Protein AF-A0A0G0Q171-F1 (afdb_monomer_lite)

Radius of gyration: 24.68 Å; chains: 1; bounding box: 59×42×73 Å

Foldseek 3Di:
DVVVVVVLVQLPDPVSVVVVVVVVVVVVVVLCVQLCDPVLVVLLVVLLVLLLVLLVLVVVLVVLVVQLVVCVVVVPPVSVVVSVVSNVVSVVSSVVSVVSSVVSVVVSLVSSVVSVVVVVVVVVVVDDPVVCVVVVVCPDPVNVVVVVVVSSVVCCCVSPVVSSVVSSVVVVLVVVCVVPVVVSVVVVVVVVVVVVVVSVVVSVCCNPVVVVVVVVVVVVVVVVVD

Structure (mmCIF, N/CA/C/O backbone):
data_AF-A0A0G0Q171-F1
#
_entry.id   AF-A0A0G0Q171-F1
#
loop_
_atom_site.group_PDB
_atom_site.id
_atom_site.type_symbol
_atom_site.label_atom_id
_atom_site.label_alt_id
_atom_site.label_comp_id
_atom_site.label_asym_id
_atom_site.label_entity_id
_atom_site.label_seq_id
_atom_site.pdbx_PDB_ins_code
_atom_site.Cartn_x
_atom_site.Cartn_y
_atom_site.Cartn_z
_atom_site.occupancy
_atom_site.B_iso_or_equiv
_atom_site.auth_seq_id
_atom_site.auth_comp_id
_atom_site.auth_asym_id
_atom_site.auth_atom_id
_atom_site.pdbx_PDB_model_num
ATOM 1 N N . MET A 1 1 ? -21.397 20.101 29.166 1.00 39.62 1 MET A N 1
ATOM 2 C CA . MET A 1 1 ? -21.203 21.480 28.651 1.00 39.62 1 MET A CA 1
ATOM 3 C C . MET A 1 1 ? -19.783 22.025 28.862 1.00 39.62 1 MET A C 1
ATOM 5 O O . MET A 1 1 ? -19.380 22.846 28.057 1.00 39.62 1 MET A O 1
ATOM 9 N N . LYS A 1 2 ? -19.002 21.545 29.851 1.00 29.25 2 LYS A N 1
ATOM 10 C CA . LYS A 1 2 ? -17.587 21.937 30.056 1.00 29.25 2 LYS A CA 1
ATOM 11 C C . LYS A 1 2 ? -16.548 21.154 29.222 1.00 29.25 2 LYS A C 1
ATOM 13 O O . LYS A 1 2 ? -15.462 21.662 28.991 1.00 29.25 2 LYS A O 1
ATOM 18 N N . GLU A 1 3 ? -16.863 19.956 28.721 1.00 35.44 3 GLU A N 1
ATOM 19 C CA . GLU A 1 3 ? -15.909 19.159 27.914 1.00 35.44 3 GLU A CA 1
ATOM 20 C C . GLU A 1 3 ? -15.737 19.669 26.475 1.00 35.44 3 GLU A C 1
ATOM 22 O O . GLU A 1 3 ? -14.647 19.606 25.915 1.00 35.44 3 GLU A O 1
ATOM 27 N N . THR A 1 4 ? -16.783 20.258 25.893 1.00 42.50 4 THR A N 1
ATOM 28 C CA . THR A 1 4 ? -16.738 20.836 24.539 1.00 42.50 4 THR A CA 1
ATOM 29 C C . THR A 1 4 ? -15.933 22.136 24.454 1.00 42.50 4 THR A C 1
ATOM 31 O O . THR A 1 4 ? -15.491 22.504 23.372 1.00 42.50 4 THR A O 1
ATOM 34 N N . GLU A 1 5 ? -15.710 22.830 25.574 1.00 34.69 5 GLU A N 1
ATOM 35 C CA . GLU A 1 5 ? -14.862 24.033 25.620 1.00 34.69 5 GLU A CA 1
ATOM 36 C C . GLU A 1 5 ? -13.364 23.694 25.677 1.00 34.69 5 GLU A C 1
ATOM 38 O O . GLU A 1 5 ? -12.541 24.442 25.147 1.00 34.69 5 GLU A O 1
ATOM 43 N N . ASN A 1 6 ? -13.001 22.540 26.250 1.00 37.50 6 ASN A N 1
ATOM 44 C CA . ASN A 1 6 ? -11.604 22.105 26.329 1.00 37.50 6 ASN A CA 1
ATOM 45 C C . ASN A 1 6 ? -11.076 21.556 24.996 1.00 37.50 6 ASN A C 1
ATOM 47 O O . ASN A 1 6 ? -9.926 21.820 24.655 1.00 37.50 6 ASN A O 1
ATOM 51 N N . SER A 1 7 ? -11.916 20.892 24.193 1.00 40.66 7 SER A N 1
ATOM 52 C CA . SER A 1 7 ? -11.548 20.479 22.825 1.00 40.66 7 SER A CA 1
ATOM 53 C C . SER A 1 7 ? -11.267 21.690 21.916 1.00 40.66 7 SER A C 1
ATOM 55 O O . SER A 1 7 ? -10.337 21.666 21.109 1.00 40.66 7 SER A O 1
ATOM 57 N N . HIS A 1 8 ? -11.990 22.799 22.111 1.00 42.84 8 HIS A N 1
ATOM 58 C CA . HIS A 1 8 ? -11.858 24.001 21.284 1.00 42.84 8 HIS A CA 1
ATOM 59 C C . HIS A 1 8 ? -10.549 24.778 21.497 1.00 42.84 8 HIS A C 1
ATOM 61 O O . HIS A 1 8 ? -10.112 25.503 20.602 1.00 42.84 8 HIS A O 1
ATOM 67 N N . LYS A 1 9 ? -9.908 24.640 22.665 1.00 40.22 9 LYS A N 1
ATOM 68 C CA . LYS A 1 9 ? -8.693 25.394 23.026 1.00 40.22 9 LYS A CA 1
ATOM 69 C C . LYS A 1 9 ? -7.392 24.625 22.769 1.00 40.22 9 LYS A C 1
ATOM 71 O O . LYS A 1 9 ? -6.308 25.208 22.856 1.00 40.22 9 LYS A O 1
ATOM 76 N N . ASP A 1 10 ? -7.482 23.338 22.434 1.00 44.91 10 ASP A N 1
ATOM 77 C CA . ASP A 1 10 ? -6.327 22.438 22.346 1.00 44.91 10 ASP A CA 1
ATOM 78 C C . ASP A 1 10 ? -5.702 22.325 20.943 1.00 44.91 10 ASP A C 1
ATOM 80 O O . ASP A 1 10 ? -4.582 21.837 20.812 1.00 44.91 10 ASP A O 1
ATOM 84 N N . SER A 1 11 ? -6.328 22.861 19.892 1.00 47.62 11 SER A N 1
ATOM 85 C CA . SER A 1 11 ? -5.830 22.771 18.503 1.00 47.62 11 SER A CA 1
ATOM 86 C C . SER A 1 11 ? -4.977 23.968 18.033 1.00 47.62 11 SER A C 1
ATOM 88 O O . SER A 1 11 ? -4.634 24.084 16.851 1.00 47.62 11 SER A O 1
ATOM 90 N N . SER A 1 12 ? -4.605 24.893 18.926 1.00 54.81 12 SER A N 1
ATOM 91 C CA . SER A 1 12 ? -3.894 26.130 18.551 1.00 54.81 12 SER A CA 1
ATOM 92 C C . SER A 1 12 ? -2.382 25.961 18.342 1.00 54.81 12 SER A C 1
ATOM 94 O O . SER A 1 12 ? -1.754 26.818 17.714 1.00 54.81 12 SER A O 1
ATOM 96 N N . THR A 1 13 ? -1.794 24.837 18.754 1.00 61.84 13 THR A N 1
ATOM 97 C CA . THR A 1 13 ? -0.350 24.594 18.621 1.00 61.84 13 THR A CA 1
ATOM 98 C C . THR A 1 13 ? -0.095 23.309 17.838 1.00 61.84 13 THR A C 1
ATOM 100 O O . THR A 1 13 ? -0.642 22.259 18.168 1.00 61.84 13 THR A O 1
ATOM 103 N N . THR A 1 14 ? 0.781 23.363 16.829 1.00 62.91 14 THR A N 1
ATOM 104 C CA . THR A 1 14 ? 1.228 22.202 16.024 1.00 62.91 14 THR A CA 1
ATOM 105 C C . THR A 1 14 ? 1.681 21.023 16.888 1.00 62.91 14 THR A C 1
ATOM 107 O O . THR A 1 14 ? 1.443 19.870 16.545 1.00 62.91 14 THR A O 1
ATOM 110 N N . PHE A 1 15 ? 2.258 21.312 18.054 1.00 67.12 15 PHE A N 1
ATOM 111 C CA . PHE A 1 15 ? 2.660 20.317 19.043 1.00 67.12 15 PHE A CA 1
ATOM 112 C C . PHE A 1 15 ? 1.482 19.546 19.666 1.00 67.12 15 PHE A C 1
ATOM 114 O O . PHE A 1 15 ? 1.574 18.337 19.865 1.00 67.12 15 PHE A O 1
ATOM 121 N N . LYS A 1 16 ? 0.352 20.209 19.942 1.00 65.75 16 LYS A N 1
ATOM 122 C CA . LYS A 1 16 ? -0.849 19.543 20.470 1.00 65.75 16 LYS A CA 1
ATOM 123 C C . LYS A 1 16 ? -1.559 18.718 19.397 1.00 65.75 16 LYS A C 1
ATOM 125 O O . LYS A 1 16 ? -2.026 17.627 19.697 1.00 65.75 16 LYS A O 1
ATOM 130 N N . TYR A 1 17 ? -1.542 19.175 18.144 1.00 65.19 17 TYR A N 1
ATOM 131 C CA . TYR A 1 17 ? -2.009 18.377 17.006 1.00 65.19 17 TYR A CA 1
ATOM 132 C C . TYR A 1 17 ? -1.182 17.090 16.842 1.00 65.19 17 TYR A C 1
ATOM 134 O O . TYR A 1 17 ? -1.741 16.001 16.753 1.00 65.19 17 TYR A O 1
ATOM 142 N N . LEU A 1 18 ? 0.152 17.189 16.918 1.00 68.69 18 LEU A N 1
ATOM 143 C CA . LEU A 1 18 ? 1.047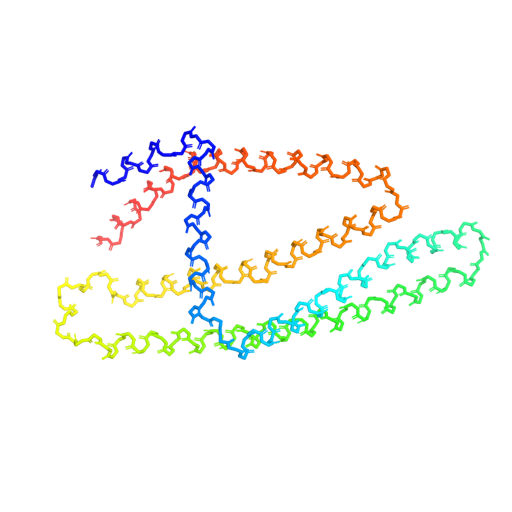 16.022 16.944 1.00 68.69 18 LEU A CA 1
ATOM 144 C C . LEU A 1 18 ? 0.767 15.093 18.136 1.00 68.69 18 LEU A C 1
ATOM 146 O O . LEU A 1 18 ? 0.810 13.873 17.991 1.00 68.69 18 LEU A O 1
ATOM 150 N N . LYS A 1 19 ? 0.445 15.651 19.309 1.00 76.00 19 LYS A N 1
ATOM 151 C CA . LYS A 1 19 ? 0.066 14.864 20.489 1.00 76.00 19 LYS A CA 1
ATOM 152 C C . LYS A 1 19 ? -1.263 14.118 20.292 1.00 76.00 19 LYS A C 1
ATOM 154 O O . LYS A 1 19 ? -1.324 12.932 20.590 1.00 76.00 19 LYS A O 1
ATOM 159 N N . SER A 1 20 ? -2.282 14.762 19.726 1.00 67.62 20 SER A N 1
ATOM 160 C CA . SER A 1 20 ? -3.559 14.116 19.372 1.00 67.62 20 SER A CA 1
ATOM 161 C C . SER A 1 20 ? -3.374 13.015 18.315 1.00 67.62 20 SER A C 1
ATOM 163 O O . SER A 1 20 ? -3.978 11.942 18.387 1.00 67.62 20 SER A O 1
ATOM 165 N N . MET A 1 21 ? -2.445 13.219 17.378 1.00 70.38 21 MET A N 1
ATOM 166 C CA . MET A 1 21 ? -2.057 12.205 16.396 1.00 70.38 21 MET A CA 1
ATOM 167 C C . MET A 1 21 ? -1.410 10.977 17.062 1.00 70.38 21 MET A C 1
ATOM 169 O O . MET A 1 21 ? -1.650 9.847 16.637 1.00 70.38 21 MET A O 1
ATOM 173 N N . LYS A 1 22 ? -0.649 11.174 18.150 1.00 78.31 22 LYS A N 1
ATOM 174 C CA . LYS A 1 22 ? -0.098 10.081 18.968 1.00 78.31 22 LYS A CA 1
ATOM 175 C C . LYS A 1 22 ? -1.188 9.307 19.713 1.00 78.31 22 LYS A C 1
ATOM 177 O O . LYS A 1 22 ? -1.158 8.084 19.705 1.00 78.31 22 LYS A O 1
ATOM 182 N N . GLU A 1 23 ? -2.163 9.992 20.304 1.00 76.94 23 GLU A N 1
ATOM 183 C CA . GLU A 1 23 ? -3.302 9.335 20.968 1.00 76.94 23 GLU A CA 1
ATOM 184 C C . GLU A 1 23 ? -4.107 8.487 19.971 1.00 76.94 23 GLU A C 1
ATOM 186 O O . GLU A 1 23 ? -4.443 7.337 20.250 1.00 76.94 23 GLU A O 1
ATOM 191 N N . THR A 1 24 ? -4.310 9.005 18.757 1.00 75.50 24 THR A N 1
ATOM 192 C CA . THR A 1 24 ? -4.938 8.261 17.654 1.00 75.50 24 THR A CA 1
ATOM 193 C C . THR A 1 24 ? -4.122 7.021 17.275 1.00 75.50 24 THR A C 1
ATOM 195 O O . THR A 1 24 ? -4.684 5.945 17.069 1.00 75.50 24 THR A O 1
ATOM 198 N N . TYR A 1 25 ? -2.791 7.140 17.223 1.00 76.94 25 TYR A N 1
ATOM 199 C CA . TYR A 1 25 ? -1.894 6.012 16.964 1.00 76.94 25 TYR A CA 1
ATOM 200 C C . TYR A 1 25 ? -1.954 4.946 18.066 1.00 76.94 25 TYR A C 1
ATOM 202 O O . TYR A 1 25 ? -1.967 3.755 17.760 1.00 76.94 25 TYR A O 1
ATOM 210 N N . ASP A 1 26 ? -2.026 5.346 19.335 1.00 80.44 26 ASP A N 1
ATOM 211 C CA . ASP A 1 26 ? -2.119 4.412 20.458 1.00 80.44 26 ASP A CA 1
ATOM 212 C C . ASP A 1 26 ? -3.446 3.630 20.430 1.00 80.44 26 ASP A C 1
ATOM 214 O O . ASP A 1 26 ? -3.445 2.412 20.635 1.00 80.44 26 ASP A O 1
ATOM 218 N N . ILE A 1 27 ? -4.558 4.286 20.071 1.00 76.81 27 ILE A N 1
ATOM 219 C CA . ILE A 1 27 ? -5.861 3.634 19.844 1.00 76.81 27 ILE A CA 1
ATOM 220 C C . ILE A 1 27 ? -5.773 2.649 18.671 1.00 76.81 27 ILE A C 1
ATOM 222 O O . ILE A 1 27 ? -6.194 1.498 18.784 1.00 76.81 27 ILE A O 1
ATOM 226 N N . LEU A 1 28 ? -5.165 3.062 17.559 1.00 74.12 28 LEU A N 1
ATOM 227 C CA . LEU A 1 28 ? -4.943 2.210 16.389 1.00 74.12 28 LEU A CA 1
ATOM 228 C C . LEU A 1 28 ? -4.086 0.985 16.710 1.00 74.12 28 LEU A C 1
ATOM 230 O O . LEU A 1 28 ? -4.411 -0.130 16.304 1.00 74.12 28 LEU A O 1
ATOM 234 N N . ARG A 1 29 ? -3.011 1.172 17.477 1.00 81.00 29 ARG A N 1
ATOM 235 C CA . ARG A 1 29 ? -2.135 0.091 17.935 1.00 81.00 29 ARG A CA 1
ATOM 236 C C . ARG A 1 29 ? -2.882 -0.881 18.841 1.00 81.00 29 ARG A C 1
ATOM 238 O O . ARG A 1 29 ? -2.661 -2.091 18.753 1.00 81.00 29 ARG A O 1
ATOM 245 N N . TRP A 1 30 ? -3.749 -0.368 19.708 1.00 81.81 30 TRP A N 1
ATOM 246 C CA . TRP A 1 30 ? -4.608 -1.195 20.544 1.00 81.81 30 TRP A CA 1
ATOM 247 C C . TRP A 1 30 ? -5.584 -2.020 19.697 1.00 81.81 30 TRP A C 1
ATOM 249 O O . TRP A 1 30 ? -5.623 -3.240 19.864 1.00 81.81 30 TRP A O 1
ATOM 259 N N . CYS A 1 31 ? -6.275 -1.398 18.733 1.00 72.25 31 CYS A N 1
ATOM 260 C CA . CYS A 1 31 ? -7.151 -2.101 17.791 1.00 72.25 31 CYS A CA 1
ATOM 261 C C . CYS A 1 31 ? -6.382 -3.197 17.047 1.00 72.25 31 CYS A C 1
ATOM 263 O O . CYS A 1 31 ? -6.803 -4.351 17.019 1.00 72.25 31 CYS A O 1
ATOM 265 N N . TRP A 1 32 ? -5.200 -2.875 16.524 1.00 73.56 32 TRP A N 1
ATOM 266 C CA . TRP A 1 32 ? -4.363 -3.849 15.833 1.00 73.56 32 TRP A CA 1
ATOM 267 C C . TRP A 1 32 ? -4.039 -5.063 16.708 1.00 73.56 32 TRP A C 1
ATOM 269 O O . TRP A 1 32 ? -4.177 -6.202 16.273 1.00 73.56 32 TRP A O 1
ATOM 279 N N . LYS A 1 33 ? -3.648 -4.839 17.966 1.00 79.38 33 LYS A N 1
ATOM 280 C CA . LYS A 1 33 ? -3.298 -5.923 18.892 1.00 79.38 33 LYS A CA 1
ATOM 281 C C . LYS A 1 33 ? -4.501 -6.795 19.273 1.00 79.38 33 LYS A C 1
ATOM 283 O O . LYS A 1 33 ? -4.310 -7.973 19.555 1.00 79.38 33 LYS A O 1
ATOM 288 N N . GLN A 1 34 ? -5.704 -6.227 19.327 1.00 72.19 34 GLN A N 1
ATOM 289 C CA . GLN A 1 34 ? -6.915 -6.955 19.720 1.00 72.19 34 GLN A CA 1
ATOM 290 C C . GLN A 1 34 ? -7.555 -7.724 18.560 1.00 72.19 34 GLN A C 1
ATOM 292 O O . GLN A 1 34 ? -8.062 -8.823 18.775 1.00 72.19 34 GLN A O 1
ATOM 297 N N . PHE A 1 35 ? -7.526 -7.177 17.343 1.00 68.62 35 PHE A N 1
ATOM 298 C CA . PHE A 1 35 ? -8.268 -7.740 16.209 1.00 68.62 35 PHE A CA 1
ATOM 299 C C . PHE A 1 35 ? -7.400 -8.544 15.235 1.00 68.62 35 PHE A C 1
ATOM 301 O O . PHE A 1 35 ? -7.917 -9.429 14.554 1.00 68.62 35 PHE A O 1
ATOM 308 N N . VAL A 1 36 ? -6.081 -8.314 15.195 1.00 70.12 36 VAL A N 1
ATOM 309 C CA . VAL A 1 36 ? -5.178 -9.068 14.312 1.00 70.12 36 VAL 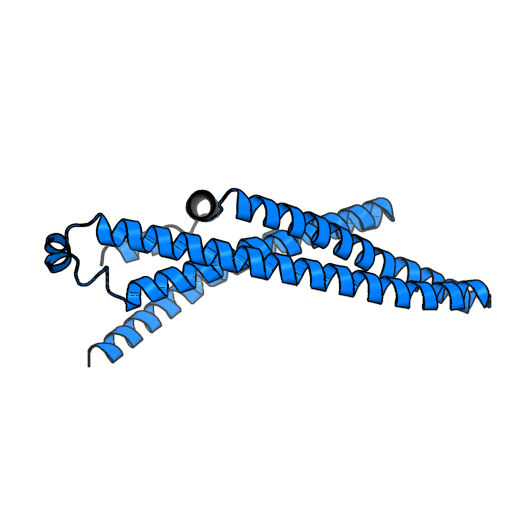A CA 1
ATOM 310 C C . VAL A 1 36 ? -4.718 -10.354 14.995 1.00 70.12 36 VAL A C 1
ATOM 312 O O . VAL A 1 36 ? -3.787 -10.372 15.798 1.00 70.12 36 VAL A O 1
ATOM 315 N N . ASN A 1 37 ? -5.371 -11.457 14.638 1.00 77.00 37 ASN A N 1
ATOM 316 C CA . ASN A 1 37 ? -4.975 -12.808 15.038 1.00 77.00 37 ASN A CA 1
ATOM 317 C C . ASN A 1 37 ? -3.703 -13.269 14.283 1.00 77.00 37 ASN A C 1
ATOM 319 O O . ASN A 1 37 ? -3.394 -12.755 13.205 1.00 77.00 37 ASN A O 1
ATOM 323 N N . GLU A 1 38 ? -2.984 -14.283 14.780 1.00 77.44 38 GLU A N 1
ATOM 324 C CA . GLU A 1 38 ? -1.773 -14.824 14.131 1.00 77.44 38 GLU A CA 1
ATOM 325 C C . GLU A 1 38 ? -2.033 -15.270 12.682 1.00 77.44 38 GLU A C 1
ATOM 327 O O . GLU A 1 38 ? -1.207 -15.042 11.795 1.00 77.44 38 GLU A O 1
ATOM 332 N N . LYS A 1 39 ? -3.224 -15.827 12.417 1.00 78.81 39 LYS A N 1
ATOM 333 C CA . LYS A 1 39 ? -3.670 -16.193 11.062 1.00 78.81 39 LYS A CA 1
ATOM 334 C C . LYS A 1 39 ? -3.837 -14.972 10.150 1.00 78.81 39 LYS A C 1
ATOM 336 O O . LYS A 1 39 ? -3.365 -14.996 9.015 1.00 78.81 39 LYS A O 1
ATOM 341 N N . SER A 1 40 ? -4.440 -13.899 10.665 1.00 76.94 40 SER A N 1
ATOM 342 C CA . SER A 1 40 ? -4.622 -12.625 9.951 1.00 76.94 40 SER A CA 1
ATOM 343 C C . SER A 1 40 ? -3.271 -11.984 9.623 1.00 76.94 40 SER A C 1
ATOM 345 O O . SER A 1 40 ? -3.029 -11.578 8.490 1.00 76.94 40 SER A O 1
ATOM 347 N N . ASN A 1 41 ? -2.314 -12.030 10.555 1.00 81.81 41 ASN A N 1
ATOM 348 C CA . ASN A 1 41 ? -0.950 -11.554 10.318 1.00 81.81 41 ASN A CA 1
ATOM 349 C C . ASN A 1 41 ? -0.241 -12.332 9.188 1.00 81.81 41 ASN A C 1
ATOM 351 O O . ASN A 1 41 ? 0.498 -11.759 8.386 1.00 81.81 41 ASN A O 1
ATOM 355 N N . GLY A 1 42 ? -0.500 -13.639 9.075 1.00 85.69 42 GLY A N 1
ATOM 356 C CA . GLY A 1 42 ? -0.033 -14.455 7.952 1.00 85.69 42 GLY A CA 1
ATOM 357 C C . GLY A 1 42 ? -0.581 -13.986 6.600 1.00 85.69 42 GLY A C 1
ATOM 358 O O . GLY A 1 42 ? 0.174 -13.913 5.627 1.00 85.69 42 GLY A O 1
ATOM 359 N N . PHE A 1 43 ? -1.864 -13.626 6.533 1.00 85.00 43 PHE A N 1
ATOM 360 C CA . PHE A 1 43 ? -2.474 -13.080 5.318 1.00 85.00 43 PHE A CA 1
ATOM 361 C C . PHE A 1 43 ? -1.975 -11.671 5.002 1.00 85.00 43 PHE A C 1
ATOM 363 O O . PHE A 1 43 ? -1.592 -11.427 3.863 1.00 85.00 43 PHE A O 1
ATOM 370 N N . ILE A 1 44 ? -1.847 -10.795 6.001 1.00 83.62 44 ILE A N 1
ATOM 371 C CA . ILE A 1 44 ? -1.296 -9.441 5.837 1.00 83.62 44 ILE A CA 1
ATOM 372 C C . ILE A 1 44 ? 0.120 -9.491 5.250 1.00 83.62 44 ILE A C 1
ATOM 374 O O . ILE A 1 44 ? 0.425 -8.754 4.315 1.00 83.62 44 ILE A O 1
ATOM 378 N N . LYS A 1 45 ? 0.981 -10.407 5.716 1.00 87.19 45 LYS A N 1
ATOM 379 C CA . LYS A 1 45 ? 2.317 -10.603 5.122 1.00 87.19 45 LYS A CA 1
ATOM 380 C C . LYS A 1 45 ? 2.247 -11.013 3.651 1.00 87.19 45 LYS A C 1
ATOM 382 O O . LYS A 1 45 ? 3.040 -10.531 2.849 1.00 87.19 45 LYS A O 1
ATOM 387 N N . ARG A 1 46 ? 1.305 -11.888 3.282 1.00 87.44 46 ARG A N 1
ATOM 388 C CA . ARG A 1 46 ? 1.108 -12.301 1.883 1.00 87.44 46 ARG A CA 1
ATOM 389 C C . ARG A 1 46 ? 0.599 -11.143 1.030 1.00 87.44 46 ARG A C 1
ATOM 391 O O . ARG A 1 46 ? 1.149 -10.936 -0.043 1.00 87.44 46 ARG A O 1
ATOM 398 N N . ILE A 1 47 ? -0.376 -10.372 1.518 1.00 87.69 47 ILE A N 1
ATOM 399 C CA . ILE A 1 47 ? -0.853 -9.137 0.871 1.00 87.69 47 ILE A CA 1
ATOM 400 C C . ILE A 1 47 ? 0.327 -8.211 0.609 1.00 87.69 47 ILE A C 1
ATOM 402 O O . ILE A 1 47 ? 0.495 -7.751 -0.510 1.00 87.69 47 ILE A O 1
ATOM 406 N N . PHE A 1 48 ? 1.180 -7.993 1.609 1.00 87.44 48 PHE A N 1
ATOM 407 C CA . PHE A 1 48 ? 2.334 -7.110 1.489 1.00 87.44 48 PHE A CA 1
ATOM 408 C C . PHE A 1 48 ? 3.322 -7.576 0.409 1.00 87.44 48 PHE A C 1
ATOM 410 O O . PHE A 1 48 ? 3.773 -6.773 -0.403 1.00 87.44 48 PHE A O 1
ATOM 417 N N . ILE A 1 49 ? 3.620 -8.879 0.352 1.00 89.69 49 ILE A N 1
ATOM 418 C CA . ILE A 1 49 ? 4.498 -9.458 -0.677 1.00 89.69 49 ILE A CA 1
ATOM 419 C C . ILE A 1 49 ? 3.890 -9.283 -2.076 1.00 89.69 49 ILE A C 1
ATOM 421 O O . ILE A 1 49 ? 4.577 -8.816 -2.985 1.00 89.69 49 ILE A O 1
ATOM 425 N N . TRP A 1 50 ? 2.610 -9.624 -2.255 1.00 90.12 50 TRP A N 1
ATOM 426 C CA . TRP A 1 50 ? 1.933 -9.492 -3.550 1.00 90.12 50 TRP A CA 1
ATOM 427 C C . TRP A 1 50 ? 1.772 -8.033 -3.977 1.00 90.12 50 TRP A C 1
ATOM 429 O O . TRP A 1 50 ? 1.988 -7.724 -5.146 1.00 90.12 50 TRP A O 1
ATOM 439 N N . ALA A 1 51 ? 1.493 -7.133 -3.035 1.00 87.56 51 ALA A N 1
ATOM 440 C CA . ALA A 1 51 ? 1.427 -5.701 -3.282 1.00 87.56 51 ALA A CA 1
ATOM 441 C C . ALA A 1 51 ? 2.782 -5.169 -3.763 1.00 87.56 51 ALA A C 1
ATOM 443 O O . ALA A 1 51 ? 2.837 -4.503 -4.791 1.00 87.56 51 ALA A O 1
ATOM 444 N N . ILE A 1 52 ? 3.891 -5.520 -3.098 1.00 89.75 52 ILE A N 1
ATOM 445 C CA . ILE A 1 52 ? 5.235 -5.127 -3.550 1.00 89.75 52 ILE A CA 1
ATOM 446 C C . ILE A 1 52 ? 5.502 -5.634 -4.968 1.00 89.75 52 ILE A C 1
ATOM 448 O O . ILE A 1 52 ? 5.926 -4.853 -5.817 1.00 89.75 52 ILE A O 1
ATOM 452 N N . LEU A 1 53 ? 5.233 -6.913 -5.244 1.00 90.56 53 LEU A N 1
ATOM 453 C CA . LEU A 1 53 ? 5.437 -7.490 -6.575 1.00 90.56 53 LEU A CA 1
ATOM 454 C C . LEU A 1 53 ? 4.600 -6.771 -7.640 1.00 90.56 53 LEU A C 1
ATOM 456 O O . LEU A 1 53 ? 5.128 -6.424 -8.694 1.00 90.56 53 LEU A O 1
ATOM 460 N N . SER A 1 54 ? 3.330 -6.487 -7.345 1.00 89.31 54 SER A N 1
ATOM 461 C CA . SER A 1 54 ? 2.442 -5.723 -8.224 1.00 89.31 54 SER A CA 1
ATOM 462 C C . SER A 1 54 ? 3.012 -4.342 -8.529 1.00 89.31 54 SER A C 1
ATOM 464 O O . SER A 1 54 ? 3.125 -3.957 -9.690 1.00 89.31 54 SER A O 1
ATOM 466 N N . ARG A 1 55 ? 3.458 -3.620 -7.494 1.00 88.06 55 ARG A N 1
ATOM 467 C CA . ARG A 1 55 ? 4.033 -2.278 -7.638 1.00 88.06 55 ARG A CA 1
ATOM 468 C C . ARG A 1 55 ? 5.330 -2.291 -8.440 1.00 88.06 55 ARG A C 1
ATOM 470 O O . ARG A 1 55 ? 5.523 -1.416 -9.276 1.00 88.06 55 ARG A O 1
ATOM 477 N N . VAL A 1 56 ? 6.193 -3.287 -8.239 1.00 88.69 56 VAL A N 1
ATOM 478 C CA . VAL A 1 56 ? 7.413 -3.451 -9.044 1.00 88.69 56 VAL A CA 1
ATOM 479 C C . VAL A 1 56 ? 7.061 -3.650 -10.518 1.00 88.69 56 VAL A C 1
ATOM 481 O O . VAL A 1 56 ? 7.644 -2.980 -11.364 1.00 88.69 56 VAL A O 1
ATOM 484 N N . VAL A 1 57 ? 6.071 -4.490 -10.838 1.00 90.44 57 VAL A N 1
ATOM 485 C CA . VAL A 1 57 ? 5.615 -4.687 -12.226 1.00 90.44 57 VAL A CA 1
ATOM 486 C C . VAL A 1 57 ? 5.051 -3.394 -12.822 1.00 90.44 57 VAL A C 1
ATOM 488 O O . VAL A 1 57 ? 5.405 -3.042 -13.947 1.00 90.44 57 VAL A O 1
ATOM 491 N N . SER A 1 58 ? 4.251 -2.635 -12.066 1.00 87.06 58 SER A N 1
ATOM 492 C CA . SER A 1 58 ? 3.741 -1.330 -12.513 1.00 87.06 58 SER A CA 1
ATOM 493 C C . SER A 1 58 ? 4.858 -0.327 -12.817 1.00 87.06 58 SER A C 1
ATOM 495 O O . SER A 1 58 ? 4.707 0.504 -13.708 1.00 87.06 58 SER A O 1
ATOM 497 N N . LEU A 1 59 ? 5.995 -0.404 -12.118 1.00 86.75 59 LEU A N 1
ATOM 498 C CA . LEU A 1 59 ? 7.151 0.470 -12.353 1.00 86.75 59 LEU A CA 1
ATOM 499 C C . LEU A 1 59 ? 7.979 0.068 -13.582 1.00 86.75 59 LEU A C 1
ATOM 501 O O . LEU A 1 59 ? 8.696 0.904 -14.128 1.00 86.75 59 LEU A O 1
ATOM 505 N N . VAL A 1 60 ? 7.862 -1.174 -14.058 1.00 87.81 60 VAL A N 1
ATOM 506 C CA . VAL A 1 60 ? 8.494 -1.616 -15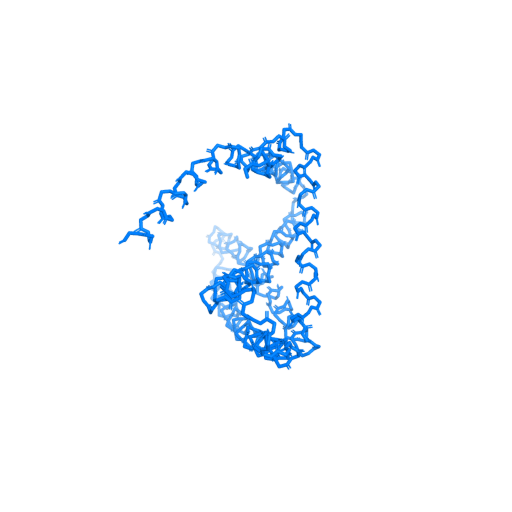.315 1.00 87.81 60 VAL A CA 1
ATOM 507 C C . VAL A 1 60 ? 7.777 -1.015 -16.532 1.00 87.81 60 VAL A C 1
ATOM 509 O O . VAL A 1 60 ? 8.399 -0.801 -17.573 1.00 87.81 60 VAL A O 1
ATOM 512 N N . TYR A 1 61 ? 6.488 -0.683 -16.408 1.00 87.94 61 TYR A N 1
ATOM 513 C CA . TYR A 1 61 ? 5.682 -0.158 -17.513 1.00 87.94 61 TYR A CA 1
ATOM 514 C C . TYR A 1 61 ? 6.240 1.145 -18.128 1.00 87.94 61 TYR A C 1
ATOM 516 O O . TYR A 1 61 ? 6.461 1.158 -19.341 1.00 87.94 61 TYR A O 1
ATOM 524 N N . PRO A 1 62 ? 6.552 2.215 -17.361 1.00 87.56 62 PRO A N 1
ATOM 525 C CA . PRO A 1 62 ? 7.151 3.432 -17.919 1.00 87.56 62 PRO A CA 1
ATOM 526 C C . PRO A 1 62 ? 8.478 3.187 -18.646 1.00 87.56 62 PRO A C 1
ATOM 528 O O . PRO A 1 62 ? 8.757 3.827 -19.657 1.00 87.56 62 PRO A O 1
ATOM 531 N N . TRP A 1 63 ? 9.287 2.241 -18.158 1.00 85.50 63 TRP A N 1
ATOM 532 C CA . TRP A 1 63 ? 10.563 1.892 -18.781 1.00 85.50 63 TRP A CA 1
ATOM 533 C C . TRP A 1 63 ? 10.369 1.193 -20.134 1.00 85.50 63 TRP A C 1
ATOM 535 O O . TRP A 1 63 ? 10.993 1.575 -21.124 1.00 85.50 63 TRP A O 1
ATOM 545 N N . LEU A 1 64 ? 9.441 0.233 -20.210 1.00 88.31 64 LEU A N 1
ATOM 546 C CA . LEU A 1 64 ? 9.061 -0.413 -21.472 1.00 88.31 64 LEU A CA 1
ATOM 547 C C . LEU A 1 64 ? 8.449 0.577 -22.466 1.00 88.31 64 LEU A C 1
ATOM 549 O O . LEU A 1 64 ? 8.697 0.480 -23.665 1.00 88.31 64 LEU A O 1
ATOM 553 N N . MET A 1 65 ? 7.677 1.546 -21.971 1.00 88.56 65 MET A N 1
ATOM 554 C CA . MET A 1 65 ? 7.121 2.610 -22.800 1.00 88.56 65 MET A CA 1
ATOM 555 C C . MET A 1 65 ? 8.228 3.483 -23.408 1.00 88.56 65 MET A C 1
ATOM 557 O O . MET A 1 65 ? 8.169 3.777 -24.600 1.00 88.56 65 MET A O 1
ATOM 561 N N . GLY A 1 66 ? 9.270 3.816 -22.635 1.00 87.31 66 GLY A N 1
ATOM 562 C CA . GLY A 1 66 ? 10.470 4.493 -23.141 1.00 87.31 66 GLY A CA 1
ATOM 563 C C . GLY A 1 66 ? 11.161 3.707 -24.260 1.00 87.31 66 GLY A C 1
ATOM 564 O O . GLY A 1 66 ? 11.374 4.244 -25.344 1.00 87.31 66 GLY A O 1
ATOM 565 N N . LEU A 1 67 ? 11.390 2.404 -24.057 1.00 86.75 67 LEU A N 1
ATOM 566 C CA . LEU A 1 67 ? 11.966 1.524 -25.085 1.00 86.75 67 LEU A CA 1
ATOM 567 C C . LEU A 1 67 ? 11.104 1.432 -26.352 1.00 86.75 67 LEU A C 1
ATOM 569 O O . LEU A 1 67 ? 11.634 1.319 -27.457 1.00 86.75 67 LEU A O 1
ATOM 573 N N . GLY A 1 68 ? 9.778 1.481 -26.207 1.00 88.81 68 GLY A N 1
ATOM 574 C CA . GLY A 1 68 ? 8.855 1.514 -27.340 1.00 88.81 68 GLY A CA 1
ATOM 575 C C . GLY A 1 68 ? 8.999 2.788 -28.172 1.00 88.81 68 GLY A C 1
ATOM 576 O O . GLY A 1 68 ? 9.038 2.713 -29.400 1.00 88.81 68 GLY A O 1
ATOM 577 N N . ILE A 1 69 ? 9.131 3.943 -27.513 1.00 89.12 69 ILE A N 1
ATOM 578 C CA . ILE A 1 69 ? 9.357 5.238 -28.173 1.00 89.12 69 ILE A CA 1
ATOM 579 C C . ILE A 1 69 ? 10.712 5.239 -28.889 1.00 89.12 69 ILE A C 1
ATOM 581 O O . ILE A 1 69 ? 10.774 5.576 -30.073 1.00 89.12 69 ILE A O 1
ATOM 585 N N . ASP A 1 70 ? 11.772 4.789 -28.217 1.00 87.19 70 ASP A N 1
ATOM 586 C CA . ASP A 1 70 ? 13.115 4.713 -28.800 1.00 87.19 70 ASP A CA 1
ATOM 587 C C . ASP A 1 70 ? 13.161 3.747 -29.992 1.00 87.19 70 ASP A C 1
ATOM 589 O O . ASP A 1 70 ? 13.768 4.046 -31.021 1.00 87.19 70 ASP A O 1
ATOM 593 N N . GLY A 1 71 ? 12.463 2.610 -29.901 1.00 84.19 71 GLY A N 1
ATOM 594 C CA . GLY A 1 71 ? 12.342 1.640 -30.989 1.00 84.19 71 GLY A CA 1
ATOM 595 C C . GLY A 1 71 ? 11.636 2.200 -32.227 1.00 84.19 71 GLY A C 1
ATOM 596 O O . GLY A 1 71 ? 12.041 1.898 -33.353 1.00 84.19 71 GLY A O 1
ATOM 597 N N . LEU A 1 72 ? 10.619 3.047 -32.033 1.00 86.50 72 LEU A N 1
ATOM 598 C CA . LEU A 1 72 ? 9.930 3.750 -33.120 1.00 86.50 72 LEU A CA 1
ATOM 599 C C . LEU A 1 72 ? 10.813 4.842 -33.734 1.00 86.50 72 LEU A C 1
ATOM 601 O O . LEU A 1 72 ? 10.886 4.945 -34.957 1.00 86.50 72 LEU A O 1
ATOM 605 N N . TYR A 1 73 ? 11.524 5.613 -32.908 1.00 89.19 73 TYR A N 1
ATOM 606 C CA . TYR A 1 73 ? 12.427 6.667 -33.374 1.00 89.19 73 TYR A CA 1
ATOM 607 C C . TYR A 1 73 ? 13.599 6.095 -34.189 1.00 89.19 73 TYR A C 1
ATOM 609 O O . TYR A 1 73 ? 13.870 6.534 -35.308 1.00 89.19 73 TYR A O 1
ATOM 617 N N . LEU A 1 74 ? 14.234 5.034 -33.685 1.00 89.62 74 LEU A N 1
ATOM 618 C CA . LEU A 1 74 ? 15.363 4.347 -34.325 1.00 89.62 74 LEU A CA 1
ATOM 619 C C . LEU A 1 74 ? 14.947 3.415 -35.481 1.00 89.62 74 LEU A C 1
ATOM 621 O O . LEU A 1 74 ? 15.799 2.729 -36.042 1.00 89.62 74 LEU A O 1
ATOM 625 N N . HIS A 1 75 ? 13.655 3.367 -35.838 1.00 85.50 75 HIS A N 1
ATOM 626 C CA . HIS A 1 75 ? 13.090 2.503 -36.887 1.00 85.50 75 HIS A CA 1
ATOM 627 C C . HIS A 1 75 ? 13.415 1.005 -36.715 1.00 85.50 75 HIS A C 1
ATOM 629 O O . HIS A 1 75 ? 13.386 0.224 -37.672 1.00 85.50 75 HIS A O 1
ATOM 635 N N . ASN A 1 76 ? 13.692 0.568 -35.486 1.00 85.69 76 ASN A N 1
ATOM 636 C CA . ASN A 1 76 ? 14.029 -0.815 -35.195 1.00 85.69 76 ASN A CA 1
ATOM 637 C C . ASN A 1 76 ? 12.782 -1.577 -34.733 1.00 85.69 76 ASN A C 1
ATOM 639 O O . ASN A 1 76 ? 12.354 -1.510 -33.578 1.00 85.69 76 ASN A O 1
ATOM 643 N N . LYS A 1 77 ? 12.213 -2.344 -35.668 1.00 85.12 77 LYS A N 1
ATOM 644 C CA . LYS A 1 77 ? 10.976 -3.116 -35.476 1.00 85.12 77 LYS A CA 1
ATOM 645 C C . LYS A 1 77 ? 11.059 -4.101 -34.307 1.00 85.12 77 LYS A C 1
ATOM 647 O O . LYS A 1 77 ? 10.048 -4.346 -33.656 1.00 85.12 77 LYS A O 1
ATOM 652 N N . THR A 1 78 ? 12.244 -4.631 -34.009 1.00 85.44 78 THR A N 1
ATOM 653 C CA . THR A 1 78 ? 12.437 -5.613 -32.934 1.00 85.44 78 THR A CA 1
ATOM 654 C C . THR A 1 78 ? 12.239 -4.984 -31.555 1.00 85.44 78 THR A C 1
ATOM 656 O O . THR A 1 78 ? 11.562 -5.570 -30.713 1.00 85.44 78 THR A O 1
ATOM 659 N N . TYR A 1 79 ? 12.748 -3.766 -31.334 1.00 85.44 79 TYR A N 1
ATOM 660 C CA . TYR A 1 79 ? 12.542 -3.043 -30.072 1.00 85.44 79 TYR A CA 1
ATOM 661 C C . TYR A 1 79 ? 11.092 -2.577 -29.908 1.00 85.44 79 TYR A C 1
ATOM 663 O O . TYR A 1 79 ? 10.534 -2.709 -28.822 1.00 85.44 79 TYR A O 1
ATOM 671 N N . ALA A 1 80 ? 10.449 -2.117 -30.987 1.00 84.31 80 ALA A N 1
ATOM 672 C CA . ALA A 1 80 ? 9.050 -1.688 -30.945 1.00 84.31 80 ALA A CA 1
ATOM 673 C C . ALA A 1 80 ? 8.085 -2.849 -30.626 1.00 84.31 80 ALA A C 1
ATOM 675 O O . ALA A 1 80 ? 7.207 -2.716 -29.772 1.00 84.31 80 ALA A O 1
ATOM 676 N N . ILE A 1 81 ? 8.268 -4.010 -31.268 1.00 88.38 81 ILE A N 1
ATOM 677 C CA . ILE A 1 81 ? 7.455 -5.208 -30.999 1.00 88.38 81 ILE A CA 1
ATOM 678 C C . ILE A 1 81 ? 7.760 -5.758 -29.600 1.00 88.38 81 ILE A C 1
ATOM 680 O O . ILE A 1 81 ? 6.835 -6.102 -28.866 1.00 88.38 81 ILE A O 1
ATOM 684 N N . GLY A 1 82 ? 9.036 -5.794 -29.201 1.00 88.75 82 GLY A N 1
ATOM 685 C CA . GLY A 1 82 ? 9.444 -6.222 -27.863 1.00 88.75 82 GLY A CA 1
ATOM 686 C C . GLY A 1 82 ? 8.823 -5.370 -26.753 1.00 88.75 82 GLY A C 1
ATOM 687 O O . GLY A 1 82 ? 8.331 -5.917 -25.768 1.00 88.75 82 GLY A O 1
ATOM 688 N N . ALA A 1 83 ? 8.765 -4.048 -26.938 1.00 89.31 83 ALA A N 1
ATOM 689 C CA . ALA A 1 83 ? 8.117 -3.136 -26.000 1.00 89.31 83 ALA A CA 1
ATOM 690 C C . ALA A 1 83 ? 6.602 -3.374 -25.907 1.00 89.31 83 ALA A C 1
ATOM 692 O O . ALA A 1 83 ? 6.070 -3.461 -24.804 1.00 89.31 83 ALA A O 1
ATOM 693 N N . LEU A 1 84 ? 5.910 -3.548 -27.040 1.00 89.19 84 LEU A N 1
ATOM 694 C CA . LEU A 1 84 ? 4.471 -3.845 -27.064 1.00 89.19 84 LEU A CA 1
ATOM 695 C C . LEU A 1 84 ? 4.134 -5.161 -26.354 1.00 89.19 84 LEU A C 1
ATOM 697 O O . LEU A 1 84 ? 3.235 -5.199 -25.513 1.00 89.19 84 LEU A O 1
ATOM 701 N N . VAL A 1 85 ? 4.873 -6.230 -26.661 1.00 92.06 85 VAL A N 1
ATOM 702 C CA . VAL A 1 85 ? 4.696 -7.534 -26.007 1.00 92.06 85 VAL A CA 1
ATOM 703 C C . VAL A 1 85 ? 5.021 -7.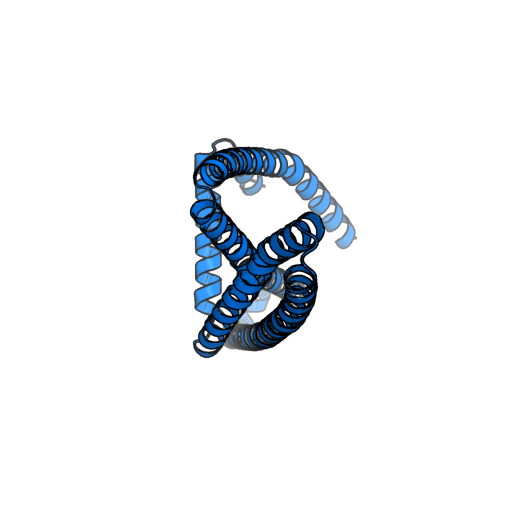433 -24.518 1.00 92.06 85 VAL A C 1
ATOM 705 O O . VAL A 1 85 ? 4.276 -7.957 -23.692 1.00 92.06 85 VAL A O 1
ATOM 708 N N . GLY A 1 86 ? 6.090 -6.716 -24.164 1.00 91.00 86 GLY A N 1
ATOM 709 C CA . GLY A 1 86 ? 6.470 -6.463 -22.778 1.00 91.00 86 GLY A CA 1
ATOM 710 C C . GLY A 1 86 ? 5.377 -5.733 -22.000 1.00 91.00 86 GLY A C 1
ATOM 711 O O . GLY A 1 86 ? 5.047 -6.149 -20.895 1.00 91.00 86 GLY A O 1
ATOM 712 N N . ILE A 1 87 ? 4.785 -4.683 -22.576 1.00 91.25 87 ILE A N 1
ATOM 713 C CA . ILE A 1 87 ? 3.690 -3.916 -21.963 1.00 91.25 87 ILE A CA 1
ATOM 714 C C . ILE A 1 87 ? 2.457 -4.795 -21.747 1.00 91.25 87 ILE A C 1
ATOM 716 O O . ILE A 1 87 ? 1.845 -4.771 -20.680 1.00 91.25 87 ILE A O 1
ATOM 720 N N . TRP A 1 88 ? 2.089 -5.593 -22.748 1.00 92.81 88 TRP A N 1
ATOM 721 C CA . TRP A 1 88 ? 0.953 -6.499 -22.620 1.00 92.81 88 TRP A CA 1
ATOM 722 C C . TRP A 1 88 ? 1.186 -7.532 -21.510 1.00 92.81 88 TRP A C 1
ATOM 724 O O . TRP A 1 88 ? 0.316 -7.770 -20.672 1.00 92.81 88 TRP A O 1
ATOM 734 N N . LEU A 1 89 ? 2.391 -8.097 -21.449 1.00 93.06 89 LEU A N 1
ATOM 735 C CA . LEU A 1 89 ? 2.763 -9.095 -20.454 1.00 93.06 89 LEU A CA 1
ATOM 736 C C . LEU A 1 89 ? 2.822 -8.503 -19.037 1.00 93.06 89 LEU A C 1
ATOM 738 O O . LEU A 1 89 ? 2.325 -9.128 -18.100 1.00 93.06 89 LEU A O 1
ATOM 742 N N . THR A 1 90 ? 3.359 -7.290 -18.861 1.00 92.81 90 THR A N 1
ATOM 743 C CA . THR A 1 90 ? 3.343 -6.610 -17.554 1.00 92.81 90 THR A CA 1
ATOM 744 C C . THR A 1 90 ? 1.927 -6.276 -17.103 1.00 92.81 90 THR A C 1
ATOM 746 O O . THR A 1 90 ? 1.639 -6.413 -15.916 1.00 92.81 90 THR A O 1
ATOM 749 N N . TYR A 1 91 ? 1.019 -5.931 -18.019 1.00 91.69 91 TYR A N 1
ATOM 750 C CA . TYR A 1 91 ? -0.389 -5.713 -17.686 1.00 91.69 91 TYR A CA 1
ATOM 751 C C . TYR A 1 91 ? -1.070 -6.993 -17.176 1.00 91.69 91 TYR A C 1
ATOM 753 O O . TYR A 1 91 ? -1.715 -6.978 -16.128 1.00 91.69 91 TYR A O 1
ATOM 761 N N . VAL A 1 92 ? -0.874 -8.124 -17.866 1.00 93.75 92 VAL A N 1
ATOM 762 C CA . VAL A 1 92 ? -1.444 -9.421 -17.460 1.00 93.75 92 VAL A CA 1
ATOM 763 C C . VAL A 1 92 ? -0.896 -9.871 -16.102 1.00 93.75 92 VAL A C 1
ATOM 765 O O . VAL A 1 92 ? -1.663 -10.272 -15.226 1.00 93.75 92 VAL A O 1
ATOM 768 N N . ILE A 1 93 ? 0.422 -9.780 -15.899 1.00 93.31 93 ILE A N 1
ATOM 769 C CA . ILE A 1 93 ? 1.053 -10.156 -14.624 1.00 93.31 93 ILE A CA 1
ATOM 770 C C . ILE A 1 93 ? 0.619 -9.213 -13.497 1.00 93.31 93 ILE A C 1
ATOM 772 O O . ILE A 1 93 ? 0.305 -9.681 -12.403 1.00 93.31 93 ILE A O 1
ATOM 776 N N . GLY A 1 94 ? 0.568 -7.904 -13.760 1.00 91.00 94 GLY A N 1
ATOM 777 C CA . GLY A 1 94 ? 0.102 -6.907 -12.798 1.00 91.00 94 GLY A CA 1
ATOM 778 C C . GLY A 1 94 ? -1.325 -7.200 -12.339 1.00 91.00 94 GLY A C 1
ATOM 779 O O . GLY A 1 94 ? -1.568 -7.333 -11.143 1.00 91.00 94 GLY A O 1
ATOM 780 N N . SER A 1 95 ? -2.240 -7.436 -13.282 1.00 90.31 95 SER A N 1
ATOM 781 C CA . SER A 1 95 ? -3.630 -7.796 -12.977 1.00 90.31 95 SER A CA 1
ATOM 782 C C . SER A 1 95 ? -3.739 -9.084 -12.148 1.00 90.31 95 SER A C 1
ATOM 784 O O . SER A 1 95 ? -4.529 -9.157 -11.205 1.00 90.31 95 SER A O 1
ATOM 786 N N . LEU A 1 96 ? -2.903 -10.091 -12.429 1.00 93.19 96 LEU A N 1
ATOM 787 C CA . LEU A 1 96 ? -2.864 -11.325 -11.643 1.00 93.19 96 LEU A CA 1
ATOM 788 C C . LEU A 1 96 ? -2.429 -11.071 -10.189 1.00 93.19 96 LEU A C 1
ATOM 790 O O . LEU A 1 96 ? -2.994 -11.658 -9.261 1.00 93.19 96 LEU A O 1
ATOM 794 N N . PHE A 1 97 ? -1.430 -10.212 -9.976 1.00 91.81 97 PHE A N 1
ATOM 795 C CA . PHE A 1 97 ? -0.958 -9.851 -8.637 1.00 91.81 97 PHE A CA 1
ATOM 796 C C . PHE A 1 97 ? -1.976 -9.003 -7.874 1.00 91.81 97 PHE A C 1
ATOM 798 O O . PHE A 1 97 ? -2.199 -9.253 -6.686 1.00 91.81 97 PHE A O 1
ATOM 805 N N . GLU A 1 98 ? -2.654 -8.071 -8.542 1.00 87.75 98 GLU A N 1
ATOM 806 C CA . GLU A 1 98 ? -3.754 -7.302 -7.955 1.00 87.75 98 GLU A CA 1
ATOM 807 C C . GLU A 1 98 ? -4.908 -8.212 -7.535 1.00 87.75 98 GLU A C 1
ATOM 809 O O . GLU A 1 98 ? -5.374 -8.130 -6.398 1.00 87.75 98 GLU A O 1
ATOM 814 N N . TRP A 1 99 ? -5.306 -9.156 -8.392 1.00 90.19 99 TRP A N 1
ATOM 815 C CA . TRP A 1 99 ? -6.342 -10.134 -8.064 1.00 90.19 99 TRP A CA 1
ATOM 816 C C . TRP A 1 99 ? -5.969 -10.982 -6.840 1.00 90.19 99 TRP A C 1
ATOM 818 O O . TRP A 1 99 ? -6.774 -11.150 -5.920 1.00 90.19 99 TRP A O 1
ATOM 828 N N . ARG A 1 100 ? -4.723 -11.474 -6.772 1.00 89.94 100 ARG A N 1
ATOM 829 C CA . ARG A 1 100 ? -4.222 -12.211 -5.597 1.00 89.94 100 ARG A CA 1
ATOM 830 C C . ARG A 1 100 ? -4.240 -11.356 -4.336 1.00 89.94 100 ARG A C 1
ATOM 832 O O . ARG A 1 100 ? -4.635 -11.847 -3.280 1.00 89.94 100 ARG A O 1
ATOM 839 N N . THR A 1 101 ? -3.831 -10.096 -4.445 1.00 88.00 101 THR A N 1
ATOM 840 C CA . THR A 1 101 ? -3.845 -9.140 -3.333 1.00 88.00 101 THR A CA 1
ATOM 841 C C . THR A 1 101 ? -5.275 -8.917 -2.841 1.00 88.00 101 THR A C 1
ATOM 843 O O . THR A 1 101 ? -5.525 -9.026 -1.643 1.00 88.00 101 THR A O 1
ATOM 846 N N . GLY A 1 102 ? -6.230 -8.715 -3.755 1.00 85.50 102 GLY A N 1
ATOM 847 C CA . GLY A 1 102 ? -7.655 -8.581 -3.447 1.00 85.50 102 GLY A CA 1
ATOM 848 C C . GLY A 1 102 ? -8.227 -9.801 -2.725 1.00 85.50 102 GLY A C 1
ATOM 849 O O . GLY A 1 102 ? -8.883 -9.657 -1.696 1.00 85.50 102 GLY A O 1
ATOM 850 N N . H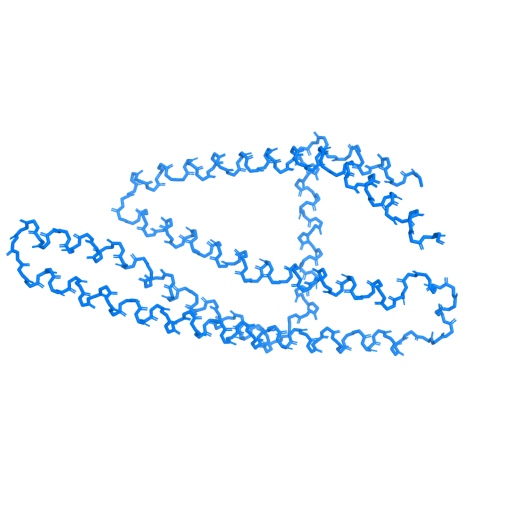IS A 1 103 ? -7.891 -11.008 -3.184 1.00 88.56 103 HIS A N 1
ATOM 851 C CA . HIS A 1 103 ? -8.347 -12.241 -2.546 1.00 88.56 103 HIS A CA 1
ATOM 852 C C . HIS A 1 103 ? -7.849 -12.381 -1.097 1.00 88.56 103 HIS A C 1
ATOM 854 O O . HIS A 1 103 ? -8.617 -12.710 -0.193 1.00 88.56 103 HIS A O 1
ATOM 860 N N . PHE A 1 104 ? -6.568 -12.101 -0.833 1.00 86.19 104 PHE A N 1
ATOM 861 C CA . PHE A 1 104 ? -6.053 -12.153 0.541 1.00 86.19 104 PHE A CA 1
ATOM 862 C C . PHE A 1 104 ? -6.591 -11.017 1.419 1.00 86.19 104 PHE A C 1
ATOM 864 O O . PHE A 1 104 ? -6.767 -11.215 2.624 1.00 86.19 104 PHE A O 1
ATOM 871 N 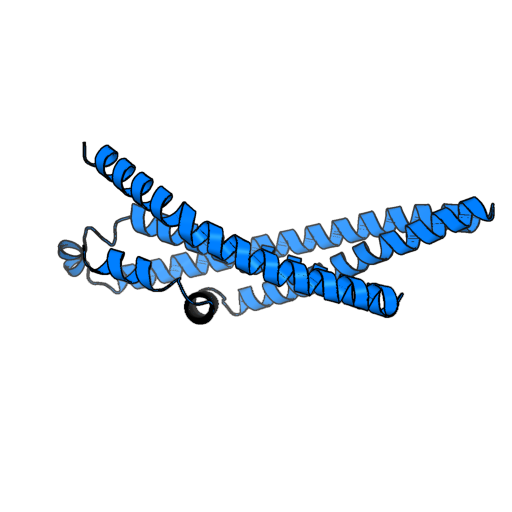N . THR A 1 105 ? -6.873 -9.852 0.835 1.00 85.06 105 THR A N 1
ATOM 872 C CA . THR A 1 105 ? -7.543 -8.733 1.512 1.00 85.06 105 THR A CA 1
ATOM 873 C C . THR A 1 105 ? -8.921 -9.144 2.014 1.00 85.06 105 THR A C 1
ATOM 875 O O . THR A 1 105 ? -9.229 -8.936 3.188 1.00 85.06 105 THR A O 1
ATOM 878 N N . GLU A 1 106 ? -9.712 -9.809 1.174 1.00 86.94 106 GLU A N 1
ATOM 879 C CA . GLU A 1 106 ? -11.029 -10.325 1.548 1.00 86.94 106 GLU A CA 1
ATOM 880 C C . GLU A 1 106 ? -10.938 -11.374 2.669 1.00 86.94 106 GLU A C 1
ATOM 882 O O . GLU A 1 106 ? -11.654 -11.280 3.665 1.00 86.94 106 GLU A O 1
ATOM 887 N N . LEU A 1 107 ? -9.982 -12.307 2.585 1.00 86.50 107 LEU A N 1
ATOM 888 C CA . LEU A 1 107 ? -9.739 -13.297 3.645 1.00 86.50 107 LEU A CA 1
ATOM 889 C C . LEU A 1 107 ? -9.327 -12.654 4.980 1.00 86.50 107 LEU A C 1
ATOM 891 O O . LEU A 1 107 ? -9.748 -13.098 6.049 1.00 86.50 107 LEU A O 1
ATOM 895 N N . THR A 1 108 ? -8.511 -11.600 4.928 1.00 85.69 108 THR A N 1
ATOM 896 C CA . THR A 1 108 ? -8.075 -10.854 6.120 1.00 85.69 108 THR A CA 1
ATOM 897 C C . THR A 1 108 ? -9.249 -10.120 6.759 1.00 85.69 108 THR A C 1
ATOM 899 O O . THR A 1 108 ? -9.401 -10.142 7.980 1.00 85.69 108 THR A O 1
ATOM 902 N N . LEU A 1 109 ? -10.104 -9.503 5.939 1.00 82.75 109 LEU A N 1
ATOM 903 C CA . LEU A 1 109 ? -11.326 -8.855 6.402 1.00 82.75 109 LEU A CA 1
ATOM 904 C C . LEU A 1 109 ? -12.276 -9.855 7.058 1.00 82.75 109 LEU A C 1
ATOM 906 O O . LEU A 1 109 ? -12.721 -9.602 8.175 1.00 82.75 109 LEU A O 1
ATOM 910 N N . GLY A 1 110 ? -12.512 -11.005 6.423 1.00 84.62 110 GLY A N 1
ATOM 911 C CA . GLY A 1 110 ? -13.376 -12.050 6.969 1.00 84.62 110 GLY A CA 1
ATOM 912 C C . GLY A 1 110 ? -12.903 -12.560 8.333 1.00 84.62 110 GLY A C 1
ATOM 913 O O . GLY A 1 110 ? -13.702 -12.704 9.258 1.00 84.62 110 GLY A O 1
ATOM 914 N N . GLU A 1 111 ? -11.595 -12.769 8.513 1.00 84.81 111 GLU A N 1
ATOM 915 C CA . GLU A 1 111 ? -11.084 -13.227 9.810 1.00 84.81 111 GLU A CA 1
ATOM 916 C C . GLU A 1 111 ? -11.062 -12.144 10.886 1.00 84.81 111 GLU A C 1
ATOM 918 O O . GLU A 1 111 ? -11.315 -12.435 12.059 1.00 84.81 111 GLU A O 1
ATOM 923 N N . ASN A 1 112 ? -10.809 -10.893 10.505 1.00 81.44 112 ASN A N 1
ATOM 924 C CA . ASN A 1 112 ? -10.907 -9.783 11.444 1.00 81.44 112 ASN A CA 1
ATOM 925 C C . ASN A 1 112 ? -12.367 -9.586 11.890 1.00 81.44 112 ASN A C 1
ATOM 927 O O . ASN A 1 112 ? -12.604 -9.399 13.082 1.00 81.44 112 ASN A O 1
ATOM 931 N N . MET A 1 113 ? -13.345 -9.733 10.985 1.00 79.38 113 MET A N 1
ATOM 932 C CA . MET A 1 113 ? -14.775 -9.718 11.328 1.00 79.38 113 MET A CA 1
ATOM 933 C C . MET A 1 113 ? -15.122 -10.803 12.350 1.00 79.38 113 MET A C 1
ATOM 935 O O . MET A 1 113 ? -15.701 -10.503 13.394 1.00 79.38 113 MET A O 1
ATOM 939 N N . ARG A 1 114 ? -14.675 -12.043 12.124 1.00 83.31 114 ARG A N 1
ATOM 940 C CA . ARG A 1 114 ? -14.928 -13.149 13.058 1.00 83.31 114 ARG A CA 1
ATOM 941 C C . ARG A 1 114 ? -14.330 -12.906 14.449 1.00 83.31 114 ARG A C 1
ATOM 943 O O . ARG A 1 114 ? -14.934 -13.263 15.460 1.00 83.31 114 ARG A O 1
ATOM 950 N N . MET A 1 115 ? -13.141 -12.305 14.524 1.00 81.25 115 MET A N 1
ATOM 951 C CA . MET A 1 115 ? -12.505 -11.960 15.802 1.00 81.25 115 MET A CA 1
ATOM 952 C C . MET A 1 115 ? -13.259 -10.860 16.551 1.00 81.25 115 MET A C 1
ATOM 954 O O . MET A 1 115 ? -13.416 -10.954 17.770 1.00 81.25 115 MET A O 1
ATOM 958 N N . VAL A 1 116 ? -13.741 -9.843 15.833 1.00 78.38 116 VAL A N 1
ATOM 959 C CA . VAL A 1 116 ? -14.551 -8.764 16.411 1.00 78.38 116 VAL A CA 1
ATOM 960 C C . VAL A 1 116 ? -15.834 -9.332 17.014 1.00 78.38 116 VAL A C 1
ATOM 962 O O . VAL A 1 116 ? -16.104 -9.091 18.188 1.00 78.38 116 VAL A O 1
ATOM 965 N N . GLU A 1 117 ? -16.578 -10.144 16.262 1.00 79.88 117 GLU A N 1
ATOM 966 C CA . GLU A 1 117 ? -17.811 -10.782 16.744 1.00 79.88 117 GLU A CA 1
ATOM 967 C C . GLU A 1 117 ? -17.568 -11.649 17.978 1.00 79.88 117 GLU A C 1
ATOM 969 O O . GLU A 1 117 ? -18.297 -11.555 18.966 1.00 79.88 117 GLU A O 1
ATOM 974 N N . LYS A 1 118 ? -16.497 -12.453 17.967 1.00 82.62 118 LYS A N 1
ATOM 975 C CA . LYS A 1 118 ? -16.118 -13.266 19.124 1.00 82.62 118 LYS A CA 1
ATOM 976 C C . LYS A 1 118 ? -15.861 -12.397 20.356 1.00 82.62 118 LYS A C 1
ATOM 978 O O . LYS A 1 118 ? -16.347 -12.718 21.437 1.00 82.62 118 LYS A O 1
ATOM 983 N N . ARG A 1 119 ? -15.126 -11.293 20.199 1.00 77.50 119 ARG A N 1
ATOM 984 C CA . ARG A 1 119 ? -14.778 -10.406 21.314 1.00 77.50 119 ARG A CA 1
ATOM 985 C C . ARG A 1 119 ? -15.983 -9.644 21.851 1.00 77.50 119 ARG A C 1
ATOM 987 O O . ARG A 1 119 ? -16.099 -9.468 23.061 1.00 77.50 119 ARG A O 1
ATOM 994 N N . ILE A 1 120 ? -16.875 -9.219 20.961 1.00 75.31 120 ILE A N 1
ATOM 995 C CA . ILE A 1 120 ? -18.155 -8.612 21.320 1.00 75.31 120 ILE A CA 1
ATOM 996 C C . ILE A 1 120 ? -18.974 -9.614 22.138 1.00 75.31 120 ILE A C 1
ATOM 998 O O . ILE A 1 120 ? -19.354 -9.295 23.260 1.00 75.31 120 ILE A O 1
ATOM 1002 N N . ASN A 1 121 ? -19.156 -10.842 21.645 1.00 79.19 121 ASN A N 1
ATOM 1003 C CA . ASN A 1 121 ? -19.891 -11.886 22.361 1.00 79.19 121 ASN A CA 1
ATOM 1004 C C . ASN A 1 121 ? -19.277 -12.191 23.737 1.00 79.19 121 ASN A C 1
ATOM 1006 O O . ASN A 1 121 ? -20.001 -12.251 24.726 1.00 79.19 121 ASN A O 1
ATOM 1010 N N . GLU A 1 122 ? -17.950 -12.317 23.835 1.00 79.50 122 GLU A N 1
ATOM 1011 C CA . GLU A 1 122 ? -17.255 -12.480 25.122 1.00 79.50 122 GLU A CA 1
ATOM 1012 C C . GLU A 1 122 ? -17.574 -11.337 26.098 1.00 79.50 122 GLU A C 1
ATOM 1014 O O . GLU A 1 122 ? -17.892 -11.591 27.258 1.00 79.50 122 GLU A O 1
ATOM 1019 N N . LEU A 1 123 ? -17.525 -10.084 25.635 1.00 73.62 123 LEU A N 1
ATOM 1020 C CA . LEU A 1 123 ? -17.826 -8.913 26.461 1.00 73.62 123 LEU A CA 1
ATOM 1021 C C . LEU A 1 123 ? -19.292 -8.896 26.912 1.00 73.62 123 LEU A C 1
ATOM 1023 O O . LEU A 1 123 ? -19.546 -8.644 28.091 1.00 73.62 123 LEU A O 1
ATOM 1027 N N . PHE A 1 124 ? -20.225 -9.237 26.020 1.00 69.38 124 PHE A N 1
ATOM 1028 C CA . PHE A 1 124 ? -21.650 -9.365 26.337 1.00 69.38 124 PHE A CA 1
ATOM 1029 C C . PHE A 1 124 ? -21.927 -10.415 27.402 1.00 69.38 124 PHE A C 1
ATOM 1031 O O . PHE A 1 124 ? -22.630 -10.130 28.364 1.00 69.38 124 PHE A O 1
ATOM 1038 N N . PHE A 1 125 ? -21.359 -11.612 27.260 1.00 71.56 125 PHE A N 1
ATOM 1039 C CA . PHE A 1 125 ? -21.574 -12.685 28.230 1.00 71.56 125 PHE A CA 1
ATOM 1040 C C . PHE A 1 125 ? -20.806 -12.465 29.541 1.00 71.56 125 PHE A C 1
ATOM 1042 O O . PHE A 1 125 ? -21.215 -12.981 30.578 1.00 71.56 125 PHE A O 1
ATOM 1049 N N . SER A 1 126 ? -19.710 -11.695 29.522 1.00 68.12 126 SER A N 1
ATOM 1050 C CA . SER A 1 126 ? -18.923 -11.374 30.723 1.00 68.12 126 SER A CA 1
ATOM 1051 C C . SER A 1 126 ? -19.562 -10.315 31.627 1.00 68.12 126 SER A C 1
ATOM 1053 O O . SER A 1 126 ? -19.298 -10.302 32.831 1.00 68.12 126 SER A O 1
ATOM 1055 N N . LYS A 1 127 ? -20.406 -9.426 31.084 1.00 61.34 127 LYS A N 1
ATOM 1056 C CA . LYS A 1 127 ? -21.178 -8.475 31.889 1.00 61.34 127 LYS A CA 1
ATOM 1057 C C . LYS A 1 127 ? -22.507 -9.124 32.294 1.00 61.34 127 LYS A C 1
ATOM 1059 O O . LYS A 1 127 ? -23.321 -9.472 31.449 1.00 61.34 127 LYS A O 1
ATOM 1064 N N . ASN A 1 128 ? -22.746 -9.260 33.601 1.00 54.34 128 ASN A N 1
ATOM 1065 C CA . ASN A 1 128 ? -24.035 -9.718 34.131 1.00 54.34 128 ASN A CA 1
ATOM 1066 C C . ASN A 1 128 ? -25.176 -8.839 33.588 1.00 54.34 128 ASN A C 1
ATOM 1068 O O . ASN A 1 128 ? -25.114 -7.614 33.715 1.00 54.34 128 ASN A O 1
ATOM 1072 N N . LEU A 1 129 ? -26.242 -9.467 33.073 1.00 55.88 129 LEU A N 1
ATOM 1073 C CA . LEU A 1 129 ? -27.438 -8.805 32.520 1.00 55.88 129 LEU A CA 1
ATOM 1074 C C . LEU A 1 129 ? -28.044 -7.716 33.437 1.00 55.88 129 LEU A C 1
ATOM 1076 O O . LEU A 1 129 ? -28.723 -6.817 32.951 1.00 55.88 129 LEU A O 1
ATOM 1080 N N . GLY A 1 130 ? -27.778 -7.757 34.748 1.00 53.34 130 GLY A N 1
ATOM 1081 C CA . GLY A 1 130 ? -28.259 -6.773 35.725 1.00 53.34 130 GLY A CA 1
ATOM 1082 C C . GLY A 1 130 ? -27.595 -5.386 35.674 1.00 53.34 130 GLY A C 1
ATOM 1083 O O . GLY A 1 130 ? -28.206 -4.426 36.126 1.00 53.34 130 GLY A O 1
ATOM 1084 N N . LEU A 1 131 ? -26.392 -5.241 35.098 1.00 53.06 131 LEU A N 1
ATOM 1085 C CA . LEU A 1 131 ? -25.688 -3.945 34.978 1.00 53.06 131 LEU A CA 1
ATOM 1086 C C . LEU A 1 131 ? -26.172 -3.087 33.790 1.00 53.06 131 LEU A C 1
ATOM 1088 O O . LEU A 1 131 ? -25.818 -1.917 33.685 1.00 53.06 131 LEU A O 1
ATOM 1092 N N . HIS A 1 132 ? -26.972 -3.651 32.879 1.00 54.50 132 HIS A N 1
ATOM 1093 C CA . HIS A 1 132 ? -27.424 -2.972 31.656 1.00 54.50 132 HIS A CA 1
ATOM 1094 C C . HIS A 1 132 ? -28.615 -2.022 31.855 1.00 54.50 132 HIS A C 1
ATOM 1096 O O . HIS A 1 132 ? -28.903 -1.230 30.961 1.00 54.50 132 HIS A O 1
ATOM 1102 N N . LEU A 1 133 ? -29.288 -2.056 33.009 1.00 54.41 133 LEU A N 1
ATOM 1103 C CA . LEU A 1 133 ? -30.412 -1.153 33.286 1.00 54.41 133 LEU A CA 1
ATOM 1104 C C . LEU A 1 133 ? -29.962 0.290 33.587 1.00 54.41 133 LEU A C 1
ATOM 1106 O O . LEU A 1 133 ? -30.668 1.218 33.206 1.00 54.41 133 LEU A O 1
ATOM 1110 N N . GLU A 1 134 ? -28.782 0.498 34.186 1.00 56.97 134 GLU A N 1
ATOM 1111 C CA . GLU A 1 134 ? -28.233 1.847 34.438 1.00 56.97 134 GLU A CA 1
ATOM 1112 C C . GLU A 1 134 ? -27.372 2.385 33.276 1.00 56.97 134 GLU A C 1
ATOM 1114 O O . GLU A 1 134 ? -27.365 3.589 33.027 1.00 56.97 134 GLU A O 1
ATOM 1119 N N . GLU A 1 135 ? -26.697 1.519 32.504 1.00 52.12 135 GLU A N 1
ATOM 1120 C CA . GLU A 1 135 ? -25.901 1.904 31.315 1.00 52.12 135 GLU A CA 1
ATOM 1121 C C . GLU A 1 135 ? -26.708 1.896 29.994 1.00 52.12 135 GLU A C 1
ATOM 1123 O O . GLU A 1 135 ? -26.144 2.156 28.926 1.00 52.12 135 GLU A O 1
ATOM 1128 N N . GLY A 1 136 ? -28.019 1.617 30.038 1.00 50.97 136 GLY A N 1
ATOM 1129 C CA . GLY A 1 136 ? -28.874 1.283 28.883 1.00 50.97 136 GLY A CA 1
ATOM 1130 C C . GLY A 1 136 ? -28.940 2.305 27.737 1.00 50.97 136 GLY A C 1
ATOM 1131 O O . GLY A 1 136 ? -29.401 1.974 26.648 1.00 50.97 136 GLY A O 1
ATOM 1132 N N . GLY A 1 137 ? -28.436 3.528 27.933 1.00 55.97 137 GLY A N 1
ATOM 1133 C CA . GLY A 1 137 ? -28.295 4.530 26.869 1.00 55.97 137 GLY A CA 1
ATOM 1134 C C . GLY A 1 137 ? -26.982 4.463 26.072 1.00 55.97 137 GLY A C 1
ATOM 1135 O O . GLY A 1 137 ? -26.920 4.983 24.958 1.00 55.97 137 GLY A O 1
ATOM 1136 N N . LEU A 1 138 ? -25.922 3.850 26.612 1.00 55.50 138 LEU A N 1
ATOM 1137 C CA . LEU A 1 138 ? -24.591 3.813 25.985 1.00 55.50 138 LEU A CA 1
ATOM 1138 C C . LEU A 1 138 ? -24.363 2.532 25.170 1.00 55.50 138 LEU A C 1
ATOM 1140 O O . LEU A 1 138 ? -23.795 2.606 24.081 1.00 55.50 138 LEU A O 1
ATOM 1144 N N . LEU A 1 139 ? -24.862 1.389 25.646 1.00 59.97 139 LEU A N 1
ATOM 1145 C CA . LEU A 1 139 ? -24.750 0.066 25.012 1.00 59.97 139 LEU A CA 1
ATOM 1146 C C . LEU A 1 139 ? -25.993 -0.295 24.177 1.00 59.97 139 LEU A C 1
ATOM 1148 O O . LEU A 1 139 ? -26.488 -1.418 24.220 1.00 59.97 139 LEU A O 1
ATOM 1152 N N . THR A 1 140 ? -26.526 0.658 23.412 1.00 64.62 140 THR A N 1
ATOM 1153 C CA . THR A 1 140 ? -27.576 0.351 22.432 1.00 64.62 140 THR A CA 1
ATOM 1154 C C . THR A 1 140 ? -26.973 -0.356 21.216 1.00 64.62 140 THR A C 1
ATOM 1156 O O . THR A 1 140 ? -25.837 -0.079 20.821 1.00 64.62 140 THR A O 1
ATOM 1159 N N . GLN A 1 141 ? -27.748 -1.244 20.583 1.00 67.50 141 GLN A N 1
ATOM 1160 C CA . GLN A 1 141 ? -27.354 -1.914 19.335 1.00 67.50 141 GLN A CA 1
ATOM 1161 C C . GLN A 1 141 ? -26.896 -0.901 18.272 1.00 67.50 141 GLN A C 1
ATOM 1163 O O . GLN A 1 141 ? -25.891 -1.120 17.603 1.00 67.50 141 GLN A O 1
ATOM 1168 N N . GLU A 1 142 ? -27.569 0.249 18.192 1.00 68.56 142 GLU A N 1
ATOM 1169 C CA . GLU A 1 142 ? -27.229 1.340 17.275 1.00 68.56 142 GLU A CA 1
ATOM 1170 C C . GLU A 1 142 ? -25.837 1.943 17.550 1.00 68.56 142 GLU A C 1
ATOM 1172 O O . GLU A 1 142 ? -25.072 2.211 16.622 1.00 68.56 142 GLU A O 1
ATOM 1177 N N . ASN A 1 143 ? -25.466 2.145 18.820 1.00 70.00 143 ASN A N 1
ATOM 1178 C CA . ASN A 1 143 ? -24.140 2.663 19.175 1.00 70.00 143 ASN A CA 1
ATOM 1179 C C . ASN A 1 143 ? -23.038 1.639 18.895 1.00 70.00 143 ASN A C 1
ATOM 1181 O O . ASN A 1 143 ? -21.943 2.005 18.464 1.00 70.00 143 ASN A O 1
ATOM 1185 N N . MET A 1 144 ? -23.334 0.359 19.099 1.00 71.06 144 MET A N 1
ATOM 1186 C CA . MET A 1 144 ? -22.428 -0.724 18.741 1.00 71.06 144 MET A CA 1
ATOM 1187 C C . MET A 1 144 ? -22.207 -0.836 17.240 1.00 71.06 144 MET A C 1
ATOM 1189 O O . MET A 1 144 ? -21.066 -0.967 16.807 1.00 71.06 144 MET A O 1
ATOM 1193 N N . GLU A 1 145 ? -23.273 -0.746 16.451 1.00 73.38 145 GLU A N 1
ATOM 1194 C CA . GLU A 1 145 ? -23.198 -0.783 14.993 1.00 73.38 145 GLU A CA 1
ATOM 1195 C C . GLU A 1 145 ? -22.401 0.415 14.453 1.00 73.38 145 GLU A C 1
ATOM 1197 O O . GLU A 1 145 ? -21.547 0.259 13.579 1.00 73.38 145 GLU A O 1
ATOM 1202 N N . LYS A 1 146 ? -22.582 1.610 15.034 1.00 77.75 146 LYS A N 1
ATOM 1203 C CA . LYS A 1 146 ? -21.751 2.788 14.725 1.00 77.75 146 LYS A CA 1
ATOM 1204 C C . LYS A 1 146 ? -20.280 2.568 15.074 1.00 77.75 146 LYS A C 1
ATOM 1206 O O . LYS A 1 146 ? -19.412 2.875 14.256 1.00 77.75 146 LYS A O 1
ATOM 1211 N N . GLY A 1 147 ? -19.992 2.033 16.262 1.00 73.44 147 GLY A N 1
ATOM 1212 C CA . GLY A 1 147 ? -18.627 1.712 16.687 1.00 73.44 147 GLY A CA 1
ATOM 1213 C C . GLY A 1 147 ? -17.960 0.686 15.769 1.00 73.44 147 GLY A C 1
ATOM 1214 O O . GLY A 1 147 ? -16.807 0.860 15.380 1.00 73.44 147 GLY A O 1
ATOM 1215 N N . TRP A 1 148 ? -18.713 -0.334 15.358 1.00 75.12 148 TRP A N 1
ATOM 1216 C CA . TRP A 1 148 ? -18.277 -1.366 14.423 1.00 75.12 148 TRP A CA 1
ATOM 1217 C C . TRP A 1 148 ? -17.962 -0.798 13.036 1.00 75.12 148 TRP A C 1
ATOM 1219 O O . TRP A 1 148 ? -16.856 -0.993 12.536 1.00 75.12 148 TRP A O 1
ATOM 1229 N N . ASN A 1 149 ? -18.882 -0.022 12.455 1.00 78.88 149 ASN A N 1
ATOM 1230 C CA . ASN A 1 149 ? -18.691 0.620 11.152 1.00 78.88 149 ASN A CA 1
ATOM 1231 C C . ASN A 1 149 ? -17.457 1.531 11.139 1.00 78.88 149 ASN A C 1
ATOM 1233 O O . ASN A 1 149 ? -16.702 1.566 10.162 1.00 78.88 149 ASN A O 1
ATOM 1237 N N . HIS A 1 150 ? -17.226 2.264 12.232 1.00 80.12 150 HIS A N 1
ATOM 1238 C CA . HIS A 1 150 ? -16.061 3.132 12.349 1.00 80.12 150 HIS A CA 1
ATOM 1239 C C . HIS A 1 150 ? -14.762 2.327 12.456 1.00 80.12 150 HIS A C 1
ATOM 1241 O O . HIS A 1 150 ? -13.774 2.663 11.806 1.00 80.12 150 HIS A O 1
ATOM 1247 N N . LEU A 1 151 ? -14.774 1.231 13.216 1.00 77.12 151 LEU A N 1
ATOM 1248 C CA . LEU A 1 151 ? -13.631 0.337 13.358 1.00 77.12 151 LEU A CA 1
ATOM 1249 C C . LEU A 1 151 ? -13.265 -0.339 12.033 1.00 77.12 151 LEU A C 1
ATOM 1251 O O . LEU A 1 151 ? -12.096 -0.313 11.652 1.00 77.12 151 LEU A O 1
ATOM 1255 N N . ASP A 1 152 ? -14.245 -0.882 11.309 1.00 79.62 152 ASP A N 1
ATOM 1256 C CA . ASP A 1 152 ? -14.037 -1.481 9.985 1.00 79.62 152 ASP A CA 1
ATOM 1257 C C . ASP A 1 152 ? -13.485 -0.451 8.987 1.00 79.62 152 ASP A C 1
ATOM 1259 O O . ASP A 1 152 ? -12.505 -0.718 8.288 1.00 79.62 152 ASP A O 1
ATOM 1263 N N . SER A 1 153 ? -14.036 0.766 8.990 1.00 81.00 153 SER A N 1
ATOM 1264 C CA . SER A 1 153 ? -13.559 1.864 8.140 1.00 81.00 153 SER A CA 1
ATOM 1265 C C . SER A 1 153 ? -12.108 2.242 8.448 1.00 81.00 153 SER A C 1
ATOM 1267 O O . SER A 1 153 ? -11.290 2.352 7.534 1.00 81.00 153 SER A O 1
ATOM 1269 N N . VAL A 1 154 ? -11.763 2.405 9.729 1.00 78.88 154 VAL A N 1
ATOM 1270 C CA . VAL A 1 154 ? -10.397 2.731 10.173 1.00 78.88 154 VAL A CA 1
ATOM 1271 C C . VAL A 1 154 ? -9.432 1.602 9.823 1.00 78.88 154 VAL A C 1
ATOM 1273 O O . VAL A 1 154 ? -8.338 1.855 9.319 1.00 78.88 154 VAL A O 1
ATOM 1276 N N . GLN A 1 155 ? -9.839 0.353 10.041 1.00 76.50 155 GLN A N 1
ATOM 1277 C CA . GLN A 1 155 ? -9.034 -0.812 9.717 1.00 76.50 155 GLN A CA 1
ATOM 1278 C C . GLN A 1 155 ? -8.766 -0.896 8.211 1.00 76.50 155 GLN A C 1
ATOM 1280 O O . GLN A 1 155 ? -7.612 -1.054 7.819 1.00 76.50 155 GLN A O 1
ATOM 1285 N N . LYS A 1 156 ? -9.793 -0.748 7.364 1.00 80.50 156 LYS A N 1
ATOM 1286 C CA . LYS A 1 156 ? -9.646 -0.750 5.901 1.00 80.50 156 LYS A CA 1
ATOM 1287 C C . LYS A 1 156 ? -8.763 0.396 5.415 1.00 80.50 156 LYS A C 1
ATOM 1289 O O . LYS A 1 156 ? -7.865 0.177 4.601 1.00 80.50 156 LYS A O 1
ATOM 1294 N N . ALA A 1 157 ? -8.982 1.598 5.945 1.00 80.62 157 ALA A N 1
ATOM 1295 C CA . ALA A 1 157 ? -8.192 2.771 5.600 1.00 80.62 157 ALA A CA 1
ATOM 1296 C C . ALA A 1 157 ? -6.715 2.580 5.961 1.00 80.62 157 ALA A C 1
ATOM 1298 O O . ALA A 1 157 ? -5.850 2.907 5.154 1.00 80.62 157 ALA A O 1
ATOM 1299 N N . LEU A 1 158 ? -6.410 2.014 7.131 1.00 74.19 158 LEU A N 1
ATOM 1300 C CA . LEU A 1 158 ? -5.033 1.805 7.567 1.00 74.19 158 LEU A CA 1
ATOM 1301 C C . LEU A 1 158 ? -4.356 0.647 6.819 1.00 74.19 158 LEU A C 1
ATOM 1303 O O . LEU A 1 158 ? -3.270 0.829 6.271 1.00 74.19 158 LEU A O 1
ATOM 1307 N N . LEU A 1 159 ? -4.993 -0.529 6.791 1.00 72.44 159 LEU A N 1
ATOM 1308 C CA . LEU A 1 159 ? -4.421 -1.754 6.225 1.00 72.44 159 LEU A CA 1
ATOM 1309 C C . LEU A 1 159 ? -4.276 -1.701 4.713 1.00 72.44 159 LEU A C 1
ATOM 1311 O O . LEU A 1 159 ? -3.254 -2.129 4.186 1.00 72.44 159 LEU A O 1
ATOM 1315 N N . PHE A 1 160 ? -5.306 -1.219 4.022 1.00 75.44 160 PHE A N 1
ATOM 1316 C CA . PHE A 1 160 ? -5.365 -1.303 2.567 1.00 75.44 160 PHE A CA 1
ATOM 1317 C C . PHE A 1 160 ? -5.055 0.040 1.931 1.00 75.44 160 PHE A C 1
ATOM 1319 O O . PHE A 1 160 ? -4.264 0.084 1.006 1.00 75.44 160 PHE A O 1
ATOM 1326 N N . GLY A 1 161 ? -5.593 1.143 2.455 1.00 76.81 161 GLY A N 1
ATOM 1327 C CA . GLY A 1 161 ? -5.304 2.471 1.908 1.00 76.81 161 GLY A CA 1
ATOM 1328 C C . GLY A 1 161 ? -3.903 2.971 2.268 1.00 76.81 161 GLY A C 1
ATOM 1329 O O . GLY A 1 161 ? -3.113 3.341 1.399 1.00 76.81 161 GLY A O 1
ATOM 1330 N N . GLY A 1 162 ? -3.590 2.984 3.563 1.00 80.56 162 GLY A N 1
ATOM 1331 C CA . GLY A 1 162 ? -2.387 3.603 4.111 1.00 80.56 162 GLY A CA 1
ATOM 1332 C C . GLY A 1 162 ? -1.114 2.848 3.748 1.00 80.56 162 GLY A C 1
ATOM 1333 O O . GLY A 1 162 ? -0.159 3.460 3.266 1.00 80.56 162 GLY A O 1
ATOM 1334 N N . ILE A 1 163 ? -1.099 1.527 3.948 1.00 80.88 163 ILE A N 1
ATOM 1335 C CA . ILE A 1 163 ? 0.070 0.687 3.641 1.00 80.88 163 ILE A CA 1
ATOM 1336 C C . ILE A 1 163 ? 0.347 0.664 2.137 1.00 80.88 163 ILE A C 1
ATOM 1338 O O . ILE A 1 163 ? 1.492 0.873 1.743 1.00 80.88 163 ILE A O 1
ATOM 1342 N N . ASP A 1 164 ? -0.669 0.458 1.298 1.00 82.50 164 ASP A N 1
ATOM 1343 C CA . ASP A 1 164 ? -0.496 0.406 -0.159 1.00 82.50 164 ASP A CA 1
ATOM 1344 C C . ASP A 1 164 ? -0.020 1.750 -0.733 1.00 82.50 164 ASP A C 1
ATOM 1346 O O . ASP A 1 164 ? 0.949 1.794 -1.493 1.00 82.50 164 ASP A O 1
ATOM 1350 N N . SER A 1 165 ? -0.612 2.866 -0.290 1.00 84.75 165 SER A N 1
ATOM 1351 C CA . SER A 1 165 ? -0.173 4.207 -0.703 1.00 84.75 165 SER A CA 1
ATOM 1352 C C . SER A 1 165 ? 1.272 4.482 -0.278 1.00 84.75 165 SER A C 1
ATOM 1354 O O . SER A 1 165 ? 2.067 5.012 -1.056 1.00 84.75 165 SER A O 1
ATOM 1356 N N . SER A 1 166 ? 1.630 4.085 0.946 1.00 86.31 166 SER A N 1
ATOM 1357 C CA . SER A 1 166 ? 2.980 4.259 1.491 1.00 86.31 166 SER A CA 1
ATOM 1358 C C . SER A 1 166 ? 4.003 3.401 0.741 1.00 86.31 166 SER A C 1
ATOM 1360 O O . SER A 1 166 ? 5.071 3.893 0.382 1.00 86.31 166 SER A O 1
ATOM 1362 N N . LEU A 1 167 ? 3.668 2.141 0.445 1.00 86.69 167 LEU A N 1
ATOM 1363 C CA . LEU A 1 167 ? 4.480 1.240 -0.377 1.00 86.69 167 LEU A CA 1
ATOM 1364 C C . LEU A 1 167 ? 4.701 1.798 -1.779 1.00 86.69 167 LEU A C 1
ATOM 1366 O O . LEU A 1 167 ? 5.837 1.847 -2.247 1.00 86.69 167 LEU A O 1
ATOM 1370 N N . SER A 1 168 ? 3.625 2.234 -2.436 1.00 86.12 168 SER A N 1
ATOM 1371 C CA . SER A 1 168 ? 3.691 2.819 -3.773 1.00 86.12 168 SER A CA 1
ATOM 1372 C C . SER A 1 168 ? 4.600 4.045 -3.789 1.00 86.12 168 SER A C 1
ATOM 1374 O O . SER A 1 168 ? 5.427 4.183 -4.689 1.00 86.12 168 SER A O 1
ATOM 1376 N N . LEU A 1 169 ? 4.494 4.913 -2.779 1.00 89.06 169 LEU A N 1
ATOM 1377 C CA . LEU A 1 169 ? 5.323 6.109 -2.655 1.00 89.06 169 LEU A CA 1
ATOM 1378 C C . LEU A 1 169 ? 6.801 5.755 -2.446 1.00 89.06 169 LEU A C 1
ATOM 1380 O O . LEU A 1 169 ? 7.650 6.267 -3.172 1.00 89.06 169 LEU A O 1
ATOM 1384 N N . ILE A 1 170 ? 7.109 4.856 -1.506 1.00 90.19 170 ILE A N 1
ATOM 1385 C CA . ILE A 1 170 ? 8.489 4.450 -1.191 1.00 90.19 170 ILE A CA 1
ATOM 1386 C C . ILE A 1 170 ? 9.152 3.771 -2.393 1.00 90.19 170 ILE A C 1
ATOM 1388 O O . ILE A 1 170 ? 10.277 4.121 -2.747 1.00 90.19 170 ILE A O 1
ATOM 1392 N N . LEU A 1 171 ? 8.464 2.826 -3.042 1.00 88.62 171 LEU A N 1
ATOM 1393 C CA . LEU A 1 171 ? 9.006 2.097 -4.192 1.00 88.62 171 LEU A CA 1
ATOM 1394 C C . LEU A 1 171 ? 9.211 3.011 -5.401 1.00 88.62 171 LEU A C 1
ATOM 1396 O O . LEU A 1 171 ? 10.271 2.963 -6.025 1.00 88.62 171 LEU A O 1
ATOM 1400 N N . SER A 1 172 ? 8.236 3.875 -5.703 1.00 86.69 172 SER A N 1
ATOM 1401 C CA . SER A 1 172 ? 8.349 4.827 -6.816 1.00 86.69 172 SER A CA 1
ATOM 1402 C C . SER A 1 172 ? 9.489 5.817 -6.581 1.00 86.69 172 SER A C 1
ATOM 1404 O O . SER A 1 172 ? 10.289 6.063 -7.480 1.00 86.69 172 SER A O 1
ATOM 1406 N N . PHE A 1 173 ? 9.609 6.343 -5.358 1.00 88.88 173 PHE A N 1
ATOM 1407 C CA . PHE A 1 173 ? 10.697 7.243 -4.983 1.00 88.88 173 PHE A CA 1
ATOM 1408 C C . PHE A 1 173 ? 12.067 6.555 -5.053 1.00 88.88 173 PHE A C 1
ATOM 1410 O O . PHE A 1 173 ? 13.014 7.119 -5.604 1.00 88.88 173 PHE A O 1
ATOM 1417 N N . GLY A 1 174 ? 12.170 5.322 -4.546 1.00 88.44 174 GLY A N 1
ATOM 1418 C CA . GLY A 1 174 ? 13.397 4.529 -4.590 1.00 88.44 174 GLY A CA 1
ATOM 1419 C C . GLY A 1 174 ? 13.866 4.264 -6.020 1.00 88.44 174 GLY A C 1
ATOM 1420 O O . GLY A 1 174 ? 15.006 4.574 -6.357 1.00 88.44 174 GLY A O 1
ATOM 1421 N N . MET A 1 175 ? 12.975 3.773 -6.887 1.00 84.62 175 MET A N 1
ATOM 1422 C CA . MET A 1 175 ? 13.301 3.511 -8.295 1.00 84.62 175 MET A CA 1
ATOM 1423 C C . MET A 1 175 ? 13.697 4.781 -9.049 1.00 84.62 175 MET A C 1
ATOM 1425 O O . MET A 1 175 ? 14.672 4.778 -9.798 1.00 84.62 175 MET A O 1
ATOM 1429 N N . LEU A 1 176 ? 12.982 5.884 -8.826 1.00 86.94 176 LEU A N 1
ATOM 1430 C CA . LEU A 1 176 ? 13.288 7.148 -9.485 1.00 86.94 176 LEU A CA 1
ATOM 1431 C C . LEU A 1 176 ? 14.644 7.712 -9.044 1.00 86.94 176 LEU A C 1
ATOM 1433 O O . LEU A 1 176 ? 15.384 8.233 -9.874 1.00 86.94 176 LEU A O 1
ATOM 1437 N N . THR A 1 177 ? 15.000 7.548 -7.769 1.00 88.44 177 THR A N 1
ATOM 1438 C CA . THR A 1 177 ? 16.309 7.959 -7.243 1.00 88.44 177 THR A CA 1
ATOM 1439 C C . THR A 1 177 ? 17.449 7.123 -7.833 1.00 88.44 177 THR A C 1
ATOM 1441 O O . THR A 1 177 ? 18.517 7.668 -8.101 1.00 88.44 177 THR A O 1
ATOM 1444 N N . ILE A 1 178 ? 17.219 5.826 -8.079 1.00 87.44 178 ILE A N 1
ATOM 1445 C CA . ILE A 1 178 ? 18.188 4.942 -8.751 1.00 87.44 178 ILE A CA 1
ATOM 1446 C C . ILE A 1 178 ? 18.374 5.349 -10.219 1.00 87.44 178 ILE A C 1
ATOM 1448 O O . ILE A 1 178 ? 19.501 5.361 -10.706 1.00 87.44 178 ILE A O 1
ATOM 1452 N N . LEU A 1 179 ? 17.288 5.693 -10.922 1.00 85.19 179 LEU A N 1
ATOM 1453 C CA . LEU A 1 179 ? 17.342 6.078 -12.335 1.00 85.19 179 LEU A CA 1
ATOM 1454 C C . LEU A 1 179 ? 17.990 7.457 -12.540 1.00 85.19 179 LEU A C 1
ATOM 1456 O O . LEU A 1 179 ? 18.820 7.628 -13.429 1.00 85.19 179 LEU A O 1
ATOM 1460 N N . SER A 1 180 ? 17.599 8.449 -11.737 1.00 88.81 180 SER A N 1
ATOM 1461 C CA . SER A 1 180 ? 18.146 9.805 -11.786 1.00 88.81 180 SER A CA 1
ATOM 1462 C C . SER A 1 180 ? 18.138 10.435 -10.388 1.00 88.81 180 SER A C 1
ATOM 1464 O O . SER A 1 180 ? 17.082 10.863 -9.902 1.00 88.81 180 SER A O 1
ATOM 1466 N N . PRO A 1 181 ? 19.309 10.573 -9.738 1.00 89.19 181 PRO A N 1
ATOM 1467 C CA . PRO A 1 181 ? 19.383 11.138 -8.393 1.00 89.19 181 PRO A CA 1
ATOM 1468 C C . PRO A 1 181 ? 18.935 12.606 -8.357 1.00 89.19 181 PRO A C 1
ATOM 1470 O O . PRO A 1 181 ? 18.357 13.049 -7.367 1.00 89.19 181 PRO A O 1
ATOM 1473 N N . VAL A 1 182 ? 19.122 13.355 -9.451 1.00 92.19 182 VAL A N 1
ATOM 1474 C CA . VAL A 1 182 ? 18.689 14.759 -9.559 1.00 92.19 182 VAL A CA 1
ATOM 1475 C C . VAL A 1 182 ? 17.163 14.867 -9.502 1.00 92.19 182 VAL A C 1
ATOM 1477 O O . VAL A 1 182 ? 16.628 15.682 -8.749 1.00 92.19 182 VAL A O 1
ATOM 1480 N N . CYS A 1 183 ? 16.448 14.013 -10.241 1.00 88.19 183 CYS A N 1
ATOM 1481 C CA . CYS A 1 183 ? 14.986 13.967 -10.194 1.00 88.19 183 CYS A CA 1
ATOM 1482 C C . CYS A 1 183 ? 14.484 13.541 -8.806 1.00 88.19 183 CYS A C 1
ATOM 1484 O O . CYS A 1 183 ? 13.498 14.095 -8.318 1.00 88.19 183 CYS A O 1
ATOM 1486 N N . GLY A 1 184 ? 15.189 12.612 -8.151 1.00 89.06 184 GLY A N 1
ATOM 1487 C CA . GLY A 1 184 ? 14.875 12.174 -6.789 1.00 89.06 184 GLY A CA 1
ATOM 1488 C C . GLY A 1 184 ? 14.906 13.329 -5.788 1.00 89.06 184 GLY A C 1
ATOM 1489 O O . GLY A 1 184 ? 13.957 13.513 -5.028 1.00 89.06 184 GLY A O 1
ATOM 1490 N N . VAL A 1 185 ? 15.943 14.169 -5.843 1.00 91.94 185 VAL A N 1
ATOM 1491 C CA . VAL A 1 185 ? 16.067 15.347 -4.968 1.00 91.94 185 VAL A CA 1
ATOM 1492 C C . VAL A 1 185 ? 14.912 16.332 -5.176 1.00 91.94 185 VAL A C 1
ATOM 1494 O O . VAL A 1 185 ? 14.329 16.803 -4.201 1.00 91.94 185 VAL A O 1
ATOM 1497 N N . ILE A 1 186 ? 14.532 16.614 -6.427 1.00 92.75 186 ILE A N 1
ATOM 1498 C CA . ILE A 1 186 ? 13.418 17.529 -6.730 1.00 92.75 186 ILE A CA 1
ATOM 1499 C C . ILE A 1 186 ? 12.109 16.999 -6.132 1.00 92.75 186 ILE A C 1
ATOM 1501 O O . ILE A 1 186 ? 11.426 17.724 -5.405 1.00 92.75 186 ILE A O 1
ATOM 1505 N N . ILE A 1 187 ? 11.786 15.724 -6.376 1.00 90.69 187 ILE A N 1
ATOM 1506 C CA . ILE A 1 187 ? 10.564 15.099 -5.849 1.00 90.69 187 ILE A CA 1
ATOM 1507 C C . ILE A 1 187 ? 10.576 15.064 -4.321 1.00 90.69 187 ILE A C 1
ATOM 1509 O O . ILE A 1 187 ? 9.538 15.288 -3.701 1.00 90.69 187 ILE A O 1
ATOM 1513 N N . PHE A 1 188 ? 11.732 14.839 -3.698 1.00 90.75 188 PHE A N 1
ATOM 1514 C CA . PHE A 1 188 ? 11.864 14.870 -2.244 1.00 90.75 188 PHE A CA 1
ATOM 1515 C C . PHE A 1 188 ? 11.479 16.237 -1.661 1.00 90.75 188 PHE A C 1
ATOM 1517 O O . PHE A 1 188 ? 10.674 16.307 -0.730 1.00 90.75 188 PHE A O 1
ATOM 1524 N N . PHE A 1 189 ? 11.969 17.335 -2.247 1.00 92.69 189 PHE A N 1
ATOM 1525 C CA . PHE A 1 189 ? 11.562 18.682 -1.834 1.00 92.69 189 PHE A CA 1
ATOM 1526 C C . PHE A 1 189 ? 10.068 18.933 -2.062 1.00 92.69 189 PHE A C 1
ATOM 1528 O O . PHE A 1 189 ? 9.406 19.517 -1.201 1.00 92.69 189 PHE A O 1
ATOM 1535 N N . THR A 1 190 ? 9.509 18.456 -3.177 1.00 91.69 190 THR A N 1
ATOM 1536 C CA . THR A 1 190 ? 8.065 18.551 -3.433 1.00 91.69 190 THR A CA 1
ATOM 1537 C C . THR A 1 190 ? 7.249 17.765 -2.404 1.00 91.69 190 THR A C 1
ATOM 1539 O O . THR A 1 190 ? 6.243 18.276 -1.916 1.00 91.69 190 THR A O 1
ATOM 1542 N N . LEU A 1 191 ? 7.687 16.561 -2.020 1.00 90.88 191 LEU A N 1
ATOM 1543 C CA . LEU A 1 191 ? 7.039 15.744 -0.990 1.00 90.88 191 LEU A CA 1
ATOM 1544 C C . LEU A 1 191 ? 7.046 16.440 0.369 1.00 90.88 191 LEU A C 1
ATOM 1546 O O . LEU A 1 191 ? 6.014 16.479 1.036 1.00 90.88 191 LEU A O 1
ATOM 1550 N N . ILE A 1 192 ? 8.173 17.041 0.754 1.00 91.06 192 ILE A N 1
ATOM 1551 C CA . ILE A 1 192 ? 8.272 17.832 1.985 1.00 91.06 192 ILE A CA 1
ATOM 1552 C C . ILE A 1 192 ? 7.305 19.020 1.937 1.00 91.06 192 ILE A C 1
ATOM 1554 O O . ILE A 1 192 ? 6.536 19.230 2.876 1.00 91.06 192 ILE A O 1
ATOM 1558 N N . GLY A 1 193 ? 7.306 19.781 0.840 1.00 92.19 193 GLY A N 1
ATOM 1559 C CA . GLY A 1 193 ? 6.395 20.911 0.662 1.00 92.19 193 GLY A CA 1
ATOM 1560 C C . GLY A 1 193 ? 4.926 20.491 0.751 1.00 92.19 193 GLY A C 1
ATOM 1561 O O . GLY A 1 193 ? 4.143 21.117 1.467 1.00 92.19 193 GLY A O 1
ATOM 1562 N N . ASN A 1 194 ? 4.566 19.387 0.094 1.00 90.12 194 ASN A N 1
ATOM 1563 C CA . ASN A 1 194 ? 3.219 18.826 0.132 1.00 90.12 194 ASN A CA 1
ATOM 1564 C C . ASN A 1 194 ? 2.843 18.345 1.543 1.00 90.12 194 ASN A C 1
ATOM 1566 O O . ASN A 1 194 ? 1.738 18.606 2.008 1.00 90.12 194 ASN A O 1
ATOM 1570 N N . PHE A 1 195 ? 3.770 17.729 2.278 1.00 88.81 195 PHE A N 1
ATOM 1571 C CA . PHE A 1 195 ? 3.543 17.329 3.666 1.00 88.81 195 PHE A CA 1
ATOM 1572 C C . PHE A 1 195 ? 3.200 18.529 4.562 1.00 88.81 195 PHE A C 1
ATOM 1574 O O . PHE A 1 195 ? 2.209 18.494 5.294 1.00 88.81 195 PHE A O 1
ATOM 1581 N N . PHE A 1 196 ? 3.954 19.628 4.462 1.00 89.19 196 PHE A N 1
ATOM 1582 C CA . PHE A 1 196 ? 3.652 20.852 5.212 1.00 89.19 196 PHE A CA 1
ATOM 1583 C C . PHE A 1 196 ? 2.326 21.489 4.795 1.00 89.19 196 PHE A C 1
ATOM 1585 O O . PHE A 1 196 ? 1.562 21.943 5.653 1.00 89.19 196 PHE A O 1
ATOM 1592 N N . LEU A 1 197 ? 2.035 21.513 3.493 1.00 90.19 197 LEU A N 1
ATOM 1593 C CA . LEU A 1 197 ? 0.776 22.036 2.976 1.00 90.19 197 LEU A CA 1
ATOM 1594 C C . LEU A 1 197 ? -0.409 21.201 3.474 1.00 90.19 197 LEU A C 1
ATOM 1596 O O . LEU A 1 197 ? -1.378 21.766 3.971 1.00 90.19 197 LEU A O 1
ATOM 1600 N N . SER A 1 198 ? -0.295 19.875 3.422 1.00 84.44 198 SER A N 1
ATOM 1601 C CA . SER A 1 198 ? -1.292 18.929 3.921 1.00 84.44 198 SER A CA 1
ATOM 1602 C C . SER A 1 198 ? -1.544 19.120 5.414 1.00 84.44 198 SER A C 1
ATOM 1604 O O . SER A 1 198 ? -2.692 19.273 5.823 1.00 84.44 198 SER A O 1
ATOM 1606 N N . LEU A 1 199 ? -0.494 19.245 6.235 1.00 84.56 199 LEU A N 1
ATOM 1607 C CA . LEU A 1 199 ? -0.645 19.548 7.663 1.00 84.56 199 LEU A CA 1
ATOM 1608 C C . LEU A 1 199 ? -1.366 20.877 7.904 1.00 84.56 199 LEU A C 1
ATOM 1610 O O . LEU A 1 199 ? -2.241 20.966 8.768 1.00 84.56 199 LEU A O 1
ATOM 1614 N N . ARG A 1 200 ? -1.014 21.918 7.142 1.00 84.69 200 ARG A N 1
ATOM 1615 C CA . ARG A 1 200 ? -1.657 23.230 7.251 1.00 84.69 200 ARG A CA 1
ATOM 1616 C C . ARG A 1 200 ? -3.129 23.168 6.845 1.00 84.69 200 ARG A C 1
ATOM 1618 O O . ARG A 1 200 ? -3.963 23.746 7.539 1.00 84.69 200 ARG A O 1
ATOM 1625 N N . LEU A 1 201 ? -3.441 22.481 5.748 1.00 85.44 201 LEU A N 1
ATOM 1626 C CA . LEU A 1 201 ? -4.801 22.338 5.240 1.00 85.44 201 LEU A CA 1
ATOM 1627 C C . LEU A 1 201 ? -5.654 21.514 6.203 1.00 85.44 201 LEU A C 1
ATOM 1629 O O . LEU A 1 201 ? -6.757 21.925 6.540 1.00 85.44 201 LEU A O 1
ATOM 1633 N N . ASN A 1 202 ? -5.118 20.402 6.704 1.00 84.88 202 ASN A N 1
ATOM 1634 C CA . ASN A 1 202 ? -5.815 19.537 7.646 1.00 84.88 202 ASN A CA 1
ATOM 1635 C C . ASN A 1 202 ? -6.133 20.298 8.938 1.00 84.88 202 ASN A C 1
ATOM 1637 O O . ASN A 1 202 ? -7.274 20.327 9.381 1.00 84.88 202 ASN A O 1
ATOM 1641 N N . ARG A 1 203 ? -5.165 21.064 9.457 1.00 77.94 203 ARG A N 1
ATOM 1642 C CA . ARG A 1 203 ? -5.397 21.965 10.591 1.00 77.94 203 ARG A CA 1
ATOM 1643 C C . ARG A 1 203 ? -6.489 22.999 10.307 1.00 77.94 203 ARG A C 1
ATOM 1645 O O . ARG A 1 203 ? -7.324 23.251 11.173 1.00 77.94 203 ARG A O 1
ATOM 1652 N N . PHE A 1 204 ? -6.473 23.614 9.126 1.00 81.62 204 PHE A N 1
ATOM 1653 C CA . PHE A 1 204 ? -7.493 24.583 8.733 1.00 81.62 204 PHE A CA 1
ATOM 1654 C C . PHE A 1 204 ? -8.886 23.943 8.692 1.00 81.62 204 PHE A C 1
ATOM 1656 O O . PHE A 1 204 ? -9.824 24.505 9.256 1.00 81.62 204 PHE A O 1
ATOM 1663 N N . VAL A 1 205 ? -9.002 22.751 8.098 1.00 80.94 205 VAL A N 1
ATOM 1664 C CA . VAL A 1 205 ? -10.247 21.976 8.030 1.00 80.94 205 VAL A CA 1
ATOM 1665 C C . VAL A 1 205 ? -10.740 21.619 9.428 1.00 80.94 205 VAL A C 1
ATOM 1667 O O . VAL A 1 205 ? -11.891 21.913 9.730 1.00 80.94 205 VAL A O 1
ATOM 1670 N N . THR A 1 206 ? -9.894 21.079 10.310 1.00 77.38 206 THR A N 1
ATOM 1671 C CA . THR A 1 206 ? -10.294 20.762 11.692 1.00 77.38 206 THR A CA 1
ATOM 1672 C C . THR A 1 206 ? -10.814 22.006 12.412 1.00 77.38 206 THR A C 1
ATOM 1674 O O . THR A 1 206 ? -11.884 21.979 13.001 1.00 77.38 206 THR A O 1
ATOM 1677 N N . GLN A 1 207 ? -10.126 23.143 12.299 1.00 77.69 207 GLN A N 1
ATOM 1678 C CA . GLN A 1 207 ? -10.541 24.361 12.999 1.00 77.69 207 GLN A CA 1
ATOM 1679 C C . GLN A 1 207 ? -11.858 24.962 12.479 1.00 77.69 207 GLN A C 1
ATOM 1681 O O . GLN A 1 207 ? -12.612 25.523 13.271 1.00 77.69 207 GLN A O 1
ATOM 1686 N N . HIS A 1 208 ? -12.143 24.861 11.176 1.00 76.94 208 HIS A N 1
ATOM 1687 C CA . HIS A 1 208 ? -13.295 25.534 10.559 1.00 76.94 208 HIS A CA 1
ATOM 1688 C C . HIS A 1 208 ? -14.499 24.614 10.319 1.00 76.94 208 HIS A C 1
ATOM 1690 O O . HIS A 1 208 ? -15.632 25.079 10.408 1.00 76.94 208 HIS A O 1
ATOM 1696 N N . MET A 1 209 ? -14.291 23.325 10.038 1.00 72.38 209 MET A N 1
ATOM 1697 C CA . MET A 1 209 ? -15.373 22.378 9.727 1.00 72.38 209 MET A CA 1
ATOM 1698 C C . MET A 1 209 ? -15.911 21.652 10.960 1.00 72.38 209 MET A C 1
ATOM 1700 O O . MET A 1 209 ? -17.110 21.397 11.034 1.00 72.38 209 MET A O 1
ATOM 1704 N N . GLU A 1 210 ? -15.077 21.377 11.963 1.00 72.12 210 GLU A N 1
ATOM 1705 C CA . GLU A 1 210 ? -15.514 20.753 13.218 1.00 72.12 210 GLU A CA 1
ATOM 1706 C C . GLU A 1 210 ? -16.616 21.549 13.959 1.00 72.12 210 GLU A C 1
ATOM 1708 O O . GLU A 1 210 ? -17.605 20.936 14.382 1.00 72.12 210 GLU A O 1
ATOM 1713 N N . PRO A 1 211 ? -16.570 22.900 14.067 1.00 72.06 211 PRO A N 1
ATOM 1714 C CA . PRO A 1 211 ? -17.669 23.644 14.682 1.00 72.06 211 PRO A CA 1
ATOM 1715 C C . PRO A 1 211 ? -18.963 23.550 13.863 1.00 72.06 211 PRO A C 1
ATOM 1717 O O . PRO A 1 211 ? -20.042 23.417 14.447 1.00 72.06 211 PRO A O 1
ATOM 1720 N N . VAL A 1 212 ? -18.868 23.545 12.531 1.00 72.94 212 VAL A N 1
ATOM 1721 C CA . VAL A 1 212 ? -20.021 23.397 11.631 1.00 72.94 212 VAL A CA 1
ATOM 1722 C C . VAL A 1 212 ? -20.653 22.018 11.805 1.00 72.94 212 VAL A C 1
ATOM 1724 O O . VAL A 1 212 ? -21.861 21.903 12.010 1.00 72.94 212 VAL A O 1
ATOM 1727 N N . GLU A 1 213 ? -19.844 20.966 11.820 1.00 72.25 213 GLU A N 1
ATOM 1728 C CA . GLU A 1 213 ? -20.323 19.599 11.987 1.00 72.25 213 GLU A CA 1
ATOM 1729 C C . GLU A 1 213 ? -20.933 19.364 13.379 1.00 72.25 213 GLU A C 1
ATOM 1731 O O . GLU A 1 213 ? -21.946 18.673 13.514 1.00 72.25 213 GLU A O 1
ATOM 1736 N N . SER A 1 214 ? -20.388 20.000 14.422 1.00 72.19 214 SER A N 1
ATOM 1737 C CA . SER A 1 214 ? -20.968 19.955 15.770 1.00 72.19 214 SER A CA 1
ATOM 1738 C C . SER A 1 214 ? -22.362 20.600 15.828 1.00 72.19 214 SER A C 1
ATOM 1740 O O . SER A 1 214 ? -23.253 20.103 16.525 1.00 72.19 214 SER A O 1
ATOM 1742 N N . LEU A 1 215 ? -22.578 21.682 15.069 1.00 74.31 215 LEU A N 1
ATOM 1743 C CA . LEU A 1 215 ? -23.875 22.346 14.947 1.00 74.31 215 LEU A CA 1
ATOM 1744 C C . LEU A 1 215 ? -24.872 21.461 14.192 1.00 74.31 215 LEU A C 1
ATOM 1746 O O . LEU A 1 215 ? -26.000 21.288 14.659 1.00 74.31 215 LEU A O 1
ATOM 1750 N N . PHE A 1 216 ? -24.445 20.827 13.096 1.00 72.62 216 PHE A N 1
ATOM 1751 C CA . PHE A 1 216 ? -25.265 19.859 12.361 1.00 72.62 216 PHE A CA 1
ATOM 1752 C C . PHE A 1 216 ? -25.642 18.643 13.216 1.00 72.62 216 PHE A C 1
ATOM 1754 O O . PHE A 1 216 ? -26.815 18.270 13.254 1.00 72.62 216 PHE A O 1
ATOM 1761 N N . ARG A 1 217 ? -24.701 18.069 13.980 1.00 70.94 217 ARG A N 1
ATOM 1762 C CA . ARG A 1 217 ? -24.985 16.957 14.907 1.00 70.94 217 ARG A CA 1
ATOM 1763 C C . ARG A 1 217 ? -26.003 17.347 15.982 1.00 70.94 217 ARG A C 1
ATOM 1765 O O . ARG A 1 217 ? -26.913 16.571 16.274 1.00 70.94 217 ARG A O 1
ATOM 1772 N N . LYS A 1 218 ? -25.909 18.562 16.538 1.00 72.06 218 LYS A N 1
ATOM 1773 C CA . LYS A 1 218 ? -26.897 19.086 17.503 1.00 72.06 218 LYS A CA 1
ATOM 1774 C C . LYS A 1 218 ? -28.287 19.260 16.881 1.00 72.06 218 LYS A C 1
ATOM 1776 O O . LYS A 1 218 ? -29.281 18.920 17.520 1.00 72.06 218 LYS A O 1
ATOM 1781 N N . LEU A 1 219 ? -28.363 19.772 15.652 1.00 71.56 219 LEU A N 1
ATOM 1782 C CA . LEU A 1 219 ? -29.617 19.921 14.904 1.00 71.56 219 LEU A CA 1
ATOM 1783 C C . LEU A 1 219 ? -30.260 18.565 14.589 1.00 71.56 219 LEU A C 1
ATOM 1785 O O . LEU A 1 219 ? -31.469 18.411 14.751 1.00 71.56 219 LEU A O 1
ATOM 1789 N N . HIS A 1 220 ? -29.457 17.576 14.197 1.00 62.81 220 HIS A N 1
ATOM 1790 C CA . HIS A 1 220 ? -29.948 16.244 13.857 1.00 62.81 220 HIS A CA 1
ATOM 1791 C C . HIS A 1 220 ? -30.460 15.479 15.083 1.00 62.81 220 HIS A C 1
ATOM 1793 O O . HIS A 1 220 ? -31.497 14.823 15.009 1.00 62.81 220 HIS A O 1
ATOM 1799 N N . ARG A 1 221 ? -29.791 15.617 16.236 1.00 62.59 221 ARG A N 1
ATOM 1800 C CA . ARG A 1 221 ? -30.248 15.021 17.499 1.00 62.59 221 ARG A CA 1
ATOM 1801 C C . ARG A 1 221 ? -31.600 15.588 17.950 1.00 62.59 221 ARG A C 1
ATOM 1803 O O . ARG A 1 221 ? -32.492 14.825 18.289 1.00 62.59 221 ARG A O 1
ATOM 1810 N N . LYS A 1 222 ? -31.802 16.908 17.834 1.00 60.16 222 LYS A N 1
ATOM 1811 C CA . LYS A 1 222 ? -33.104 17.548 18.112 1.00 60.16 222 LYS A CA 1
ATOM 1812 C C . LYS A 1 222 ? -34.234 17.095 17.181 1.00 60.16 222 LYS A C 1
ATOM 1814 O O . LYS A 1 222 ? -35.397 17.254 17.536 1.00 60.16 222 LYS A O 1
ATOM 1819 N N . ARG A 1 223 ? -33.909 16.596 15.985 1.00 54.53 223 ARG A N 1
ATOM 1820 C CA . ARG A 1 223 ? -34.890 16.084 15.017 1.00 54.53 223 ARG A CA 1
ATOM 1821 C C . ARG A 1 223 ? -35.301 14.639 15.285 1.00 54.53 223 ARG A C 1
ATOM 1823 O O . ARG A 1 223 ? -36.404 14.291 14.906 1.00 54.53 223 ARG A O 1
ATOM 1830 N N . GLY A 1 224 ? -34.432 13.832 15.897 1.00 49.53 224 GLY A N 1
ATOM 1831 C CA . GLY A 1 224 ? -34.737 12.445 16.272 1.00 49.53 224 GLY A CA 1
ATOM 1832 C C . GLY A 1 224 ? -35.440 12.295 17.627 1.00 49.53 224 GLY A C 1
ATOM 1833 O O . GLY A 1 224 ? -35.994 11.242 17.899 1.00 49.53 224 GLY A O 1
ATOM 1834 N N . GLU A 1 225 ? -35.420 13.333 18.472 1.00 45.59 225 GLU A N 1
ATOM 1835 C CA . GLU A 1 225 ? -36.117 13.373 19.774 1.00 45.59 225 GLU A CA 1
ATOM 1836 C C . GLU A 1 225 ? -37.556 13.954 19.680 1.00 45.59 225 GLU A C 1
ATOM 1838 O O . GLU A 1 225 ? -38.210 14.127 20.707 1.00 45.59 225 GLU A O 1
ATOM 1843 N N . ARG A 1 226 ? -38.052 14.278 18.473 1.00 41.09 226 ARG A N 1
ATOM 1844 C CA . ARG A 1 226 ? -39.444 14.684 18.189 1.00 41.09 226 ARG A CA 1
ATOM 1845 C C . ARG A 1 226 ? -40.143 13.620 17.361 1.00 41.09 226 ARG A C 1
ATOM 1847 O O . ARG A 1 226 ? -41.353 13.433 17.597 1.00 41.09 226 ARG A O 1
#

Sequence (226 aa):
MKETENSHKDSSTTFKYLKSMKETYDILRWCWKQFVNEKSNGFIKRIFIWAILSRVVSLVYPWLMGLGIDGLYLHNKTYAIGALVGIWLTYVIGSLFEWRTGHFTELTLGENMRMVEKRINELFFSKNLGLHLEEGGLLTQENMEKGWNHLDSVQKALLFGGIDSSLSLILSFGMLTILSPVCGVIIFFTLIGNFFLSLRLNRFVTQHMEPVESLFRKLHRKRGER

InterPro domains:
  IPR036640 ABC transporter type 1, transmembrane domain superfamily [G3DSA:1.20.1560.10] (46-224)
  IPR036640 ABC transporter type 1, transmembrane domain superfamily [SSF90123] (29-210)

pLDDT: mean 77.8, std 13.87, range [29.25, 93.75]

Secondary structure (DSSP, 8-state):
--HHHHHHHSSSSHHHHHHHHHHHHHHHHHHHHHH--HHHHHHHHHHHHHHHHHHHHHHHHHHHHHHHHHHHHTT-HHHHHHHHHHHHHHHHHHHHHHHHHHHHHHHHHHHHHHHHHHHHHHHHHHS-GGGGTTSTTTS-HHHHHHHHHHHHHHHHIIIIIIHHHHHHHHHHHHHHHHH-HHHHHHHHHHHHHHHHHHHHHHHHHHHHHHHHHHHHHHHHHHHH--

Organism: NCBI:txid1618995